Protein AF-X1RW89-F1 (afdb_monomer_lite)

Foldseek 3Di:
DQWDWDFDWDDPPPDTDTDIAIAGDWDWAFEAEPNRTQAIEIKSLPLVQLLNQLLCCLLVVDQAPQQWDDWDDDSVVSYIYTYGPDDDPDPRRPVDHDLLPPPPPPPPDLDDDDDDAPADEDPVLLVVQQVVQVVPPPSCVRHVQWKKKFKAANVYTPDMDIINRQNSRLSSVSSVCRVVVPLCRRIDMRIPDDDDSSSSCSNVVNNVVRD

InterPro domains:
  IPR003786 Sulfur carrier protein FdhD [PF02634] (24-204)
  IPR003786 Sulfur carrier protein FdhD [PTHR30592] (3-203)
  IPR016193 Cytidine deaminase-like [SSF53927] (5-204)

Structure (mmCIF, N/CA/C/O backbone):
data_AF-X1RW89-F1
#
_entry.id   AF-X1RW89-F1
#
loop_
_atom_site.group_PDB
_atom_site.id
_atom_site.type_symbol
_atom_site.label_atom_id
_atom_site.label_alt_id
_atom_site.label_comp_id
_atom_site.label_asym_id
_atom_site.label_entity_id
_atom_site.label_seq_id
_atom_site.pdbx_PDB_ins_code
_atom_site.Cartn_x
_atom_site.Cartn_y
_atom_site.Cartn_z
_atom_site.occupancy
_atom_site.B_iso_or_equiv
_atom_site.auth_seq_id
_atom_site.auth_comp_id
_atom_site.auth_asym_id
_atom_site.auth_atom_id
_atom_site.pdbx_PDB_model_num
ATOM 1 N N . MET A 1 1 ? 5.880 13.686 -9.616 1.00 61.38 1 MET A N 1
ATOM 2 C CA . MET A 1 1 ? 5.836 12.786 -10.788 1.00 61.38 1 MET A CA 1
ATOM 3 C C . MET A 1 1 ? 6.523 11.487 -10.387 1.00 61.38 1 MET A C 1
ATOM 5 O O . MET A 1 1 ? 7.630 11.563 -9.869 1.00 61.38 1 MET A O 1
ATOM 9 N N . THR A 1 2 ? 5.834 10.349 -10.509 1.00 84.94 2 THR A N 1
ATOM 10 C CA . THR A 1 2 ? 6.258 9.038 -9.961 1.00 84.94 2 THR A CA 1
ATOM 11 C C . THR A 1 2 ? 7.162 8.246 -10.914 1.00 84.94 2 THR A C 1
ATOM 13 O O . THR A 1 2 ? 7.833 7.315 -10.489 1.00 84.94 2 THR A O 1
ATOM 16 N N . ILE A 1 3 ? 7.205 8.626 -12.192 1.00 93.56 3 ILE A N 1
ATOM 17 C CA . ILE A 1 3 ? 8.054 8.022 -13.225 1.00 93.56 3 ILE A CA 1
ATOM 18 C C . ILE A 1 3 ? 9.027 9.086 -13.729 1.00 93.56 3 ILE A C 1
ATOM 20 O O . ILE A 1 3 ? 8.626 10.222 -13.990 1.00 93.56 3 ILE A O 1
ATOM 24 N N . GLU A 1 4 ? 10.289 8.707 -13.877 1.00 93.12 4 GLU A N 1
ATOM 25 C CA . GLU A 1 4 ? 11.353 9.521 -14.452 1.00 93.12 4 GLU A CA 1
ATOM 26 C C . GLU A 1 4 ? 11.949 8.814 -15.670 1.00 93.12 4 GLU A C 1
ATOM 28 O O . GLU A 1 4 ? 12.012 7.587 -15.725 1.00 93.12 4 GLU A O 1
ATOM 33 N N . ARG A 1 5 ? 12.381 9.589 -16.666 1.00 93.75 5 ARG A N 1
ATOM 34 C CA . ARG A 1 5 ? 12.884 9.047 -17.928 1.00 93.75 5 ARG A CA 1
ATOM 35 C C . ARG A 1 5 ? 14.397 9.174 -17.995 1.00 93.75 5 ARG A C 1
ATOM 37 O O . ARG A 1 5 ? 14.926 10.277 -17.886 1.00 93.75 5 ARG A O 1
ATOM 44 N N . PHE A 1 6 ? 15.078 8.054 -18.213 1.00 93.50 6 PHE A N 1
ATOM 45 C CA . PHE A 1 6 ? 16.537 7.990 -18.248 1.00 93.50 6 PHE A CA 1
ATOM 46 C C . PHE A 1 6 ? 17.048 7.403 -19.559 1.00 93.50 6 PHE A C 1
ATOM 48 O O . PHE A 1 6 ? 16.468 6.463 -20.104 1.00 93.50 6 PHE A O 1
ATOM 55 N N . ASP A 1 7 ? 18.185 7.915 -20.028 1.00 95.62 7 ASP A N 1
ATOM 56 C CA . ASP A 1 7 ? 18.956 7.277 -21.092 1.00 95.62 7 ASP A CA 1
ATOM 57 C C . ASP A 1 7 ? 19.726 6.083 -20.523 1.00 95.62 7 ASP A C 1
ATOM 59 O O . ASP A 1 7 ? 20.744 6.232 -19.839 1.00 95.62 7 ASP A O 1
ATOM 63 N N . VAL A 1 8 ? 19.249 4.879 -20.827 1.00 94.12 8 VAL A N 1
ATOM 64 C CA . VAL A 1 8 ? 19.852 3.621 -20.382 1.00 94.12 8 VAL A CA 1
ATOM 65 C C . VAL A 1 8 ? 20.578 2.926 -21.525 1.00 94.12 8 VAL A C 1
ATOM 67 O O . VAL A 1 8 ? 20.356 3.203 -22.706 1.00 94.12 8 VAL A O 1
ATOM 70 N N . ARG A 1 9 ? 21.470 1.995 -21.177 1.00 95.31 9 ARG A N 1
ATOM 71 C CA . ARG A 1 9 ? 22.128 1.118 -22.149 1.00 95.31 9 ARG A CA 1
ATOM 72 C C . ARG A 1 9 ? 21.563 -0.292 -22.031 1.00 95.31 9 ARG A C 1
ATOM 74 O O . ARG A 1 9 ? 21.628 -0.873 -20.954 1.00 95.31 9 ARG A O 1
ATOM 81 N N . ILE A 1 10 ? 21.064 -0.842 -23.135 1.00 93.44 10 ILE A N 1
ATOM 82 C CA . ILE A 1 10 ? 20.549 -2.214 -23.210 1.00 93.44 10 ILE A CA 1
ATOM 83 C C . ILE A 1 10 ? 21.477 -3.051 -24.086 1.00 93.44 10 ILE A C 1
ATOM 85 O O . ILE A 1 10 ? 21.854 -2.625 -25.183 1.00 93.44 10 ILE A O 1
ATOM 89 N N . TYR A 1 11 ? 21.835 -4.237 -23.592 1.00 95.44 11 TYR A N 1
ATOM 90 C CA . TYR A 1 11 ? 22.553 -5.262 -24.341 1.00 95.44 11 TYR A CA 1
ATOM 91 C C . TYR A 1 11 ? 21.593 -6.399 -24.702 1.00 95.44 11 TYR A C 1
ATOM 93 O O . TYR A 1 11 ? 21.073 -7.070 -23.816 1.00 95.44 11 TYR A O 1
ATOM 101 N N . ASP A 1 12 ? 21.367 -6.620 -25.996 1.00 93.75 12 ASP A N 1
ATOM 102 C CA . ASP A 1 12 ? 20.438 -7.639 -26.522 1.00 93.75 12 ASP A CA 1
ATOM 103 C C . ASP A 1 12 ? 21.095 -9.016 -26.750 1.00 93.75 12 ASP A C 1
ATOM 105 O O . ASP A 1 12 ? 20.536 -9.885 -27.417 1.00 93.75 12 ASP A O 1
ATOM 109 N N . GLY A 1 13 ? 22.315 -9.209 -26.239 1.00 95.06 13 GLY A N 1
ATOM 110 C CA . GLY A 1 13 ? 23.137 -10.387 -26.519 1.00 95.06 13 GLY A CA 1
ATOM 111 C C . GLY A 1 13 ? 24.083 -10.227 -27.714 1.00 95.06 13 GLY A C 1
ATOM 112 O O . GLY A 1 13 ? 24.953 -11.078 -27.890 1.00 95.06 13 GLY A O 1
ATOM 113 N N . LYS A 1 14 ? 23.958 -9.154 -28.514 1.00 96.25 14 LYS A N 1
ATOM 114 C CA . LYS A 1 14 ? 24.827 -8.872 -29.674 1.00 96.25 14 LYS A CA 1
ATOM 115 C C . LYS A 1 14 ? 25.423 -7.468 -29.661 1.00 96.25 14 LYS A C 1
ATOM 117 O O . LYS A 1 14 ? 26.588 -7.301 -30.014 1.00 96.25 14 LYS A O 1
ATOM 122 N N . LYS A 1 15 ? 24.641 -6.450 -29.296 1.00 96.38 15 LYS A N 1
ATOM 123 C CA . LYS A 1 15 ? 25.069 -5.045 -29.335 1.00 96.38 15 LYS A CA 1
ATOM 124 C C . LYS A 1 15 ? 24.571 -4.264 -28.129 1.00 96.38 15 LYS A C 1
ATOM 126 O O . LYS A 1 15 ? 23.502 -4.529 -27.588 1.00 96.38 15 LYS A O 1
ATOM 131 N N . LEU A 1 16 ? 25.347 -3.254 -27.747 1.00 96.62 16 LEU A N 1
ATOM 132 C CA . LEU A 1 16 ? 24.927 -2.250 -26.777 1.00 96.62 16 LEU A CA 1
ATOM 133 C C . LEU A 1 16 ? 24.211 -1.114 -27.516 1.00 96.62 16 LEU A C 1
ATOM 135 O O . LEU A 1 16 ? 24.758 -0.551 -28.463 1.00 96.62 16 LEU A O 1
ATOM 139 N N . SER A 1 17 ? 23.007 -0.759 -27.080 1.00 95.94 17 SER A N 1
ATOM 140 C CA . SER A 1 17 ? 22.226 0.356 -27.630 1.00 95.94 17 SER A CA 1
ATOM 141 C C . SER A 1 17 ? 21.783 1.305 -26.521 1.00 95.94 17 SER A C 1
ATOM 143 O O . SER A 1 17 ? 21.654 0.888 -25.372 1.00 95.94 17 SER A O 1
ATOM 145 N N . ARG A 1 18 ? 21.599 2.590 -26.848 1.00 95.81 18 ARG A N 1
ATOM 146 C CA . ARG A 1 18 ? 21.011 3.573 -25.930 1.00 95.81 18 ARG A CA 1
ATOM 147 C C . ARG A 1 18 ? 19.527 3.707 -26.224 1.00 95.81 18 ARG A C 1
ATOM 149 O O . ARG A 1 18 ? 19.167 3.901 -27.383 1.00 95.81 18 ARG A O 1
ATOM 156 N N . VAL A 1 19 ? 18.703 3.622 -25.190 1.00 94.75 19 VAL A N 1
ATOM 157 C CA . VAL A 1 19 ? 17.259 3.843 -25.283 1.00 94.75 19 VAL A CA 1
ATOM 158 C C . VAL A 1 19 ? 16.798 4.678 -24.097 1.00 94.75 19 VAL A C 1
ATOM 160 O O . VAL A 1 19 ? 17.386 4.600 -23.019 1.00 94.75 19 VAL A O 1
ATOM 163 N N . ALA A 1 20 ? 15.735 5.452 -24.289 1.00 94.25 20 ALA A N 1
ATOM 164 C CA . ALA A 1 20 ? 15.076 6.136 -23.189 1.00 94.25 20 ALA A CA 1
ATOM 165 C C . ALA A 1 20 ? 14.111 5.161 -22.503 1.00 94.25 20 ALA A C 1
ATOM 167 O O . ALA A 1 20 ? 13.216 4.634 -23.167 1.00 94.25 20 ALA A O 1
ATOM 168 N N . ALA A 1 21 ? 14.286 4.938 -21.203 1.00 93.38 21 ALA A N 1
ATOM 169 C CA . ALA A 1 21 ? 13.449 4.055 -20.398 1.00 93.38 21 ALA A CA 1
ATOM 170 C C . ALA A 1 21 ? 12.738 4.827 -19.284 1.00 93.38 21 ALA A C 1
ATOM 172 O O . ALA A 1 21 ? 13.307 5.756 -18.704 1.00 93.38 21 ALA A O 1
ATOM 173 N N . ASP A 1 22 ? 11.512 4.406 -18.993 1.00 95.19 22 ASP A N 1
ATOM 174 C CA . ASP A 1 22 ? 10.710 4.904 -17.883 1.00 95.19 22 ASP A CA 1
ATOM 175 C C . ASP A 1 22 ? 11.070 4.120 -16.617 1.00 95.19 22 ASP A C 1
ATOM 177 O O . ASP A 1 22 ? 10.954 2.895 -16.563 1.00 95.19 22 ASP A O 1
ATOM 181 N N . ILE A 1 23 ? 11.551 4.829 -15.600 1.00 94.12 23 ILE A N 1
ATOM 182 C CA . ILE A 1 23 ? 12.028 4.267 -14.337 1.00 94.12 23 ILE A CA 1
ATOM 183 C C . ILE A 1 23 ? 11.161 4.804 -13.205 1.00 94.12 23 ILE A C 1
ATOM 185 O O . ILE A 1 23 ? 10.855 5.997 -13.139 1.00 94.12 23 ILE A O 1
ATOM 189 N N . ILE A 1 24 ? 10.756 3.913 -12.303 1.00 95.19 24 ILE A N 1
ATOM 190 C CA . ILE A 1 24 ? 10.005 4.296 -11.112 1.00 95.19 24 ILE A CA 1
ATOM 191 C C . ILE A 1 24 ? 10.876 5.149 -10.184 1.00 95.19 24 ILE A C 1
ATOM 193 O O . ILE A 1 24 ? 12.038 4.830 -9.929 1.00 95.19 24 ILE A O 1
ATOM 197 N N . ARG A 1 25 ? 10.309 6.231 -9.656 1.00 92.38 25 ARG A N 1
ATOM 198 C CA . ARG A 1 25 ? 10.967 7.061 -8.653 1.00 92.38 25 ARG A CA 1
ATOM 199 C C . ARG A 1 25 ? 10.729 6.492 -7.257 1.00 92.38 25 ARG A C 1
ATOM 201 O O . ARG A 1 25 ? 9.588 6.319 -6.834 1.00 92.38 25 ARG A O 1
ATOM 208 N N . GLU A 1 26 ? 11.816 6.289 -6.525 1.00 92.44 26 GLU A N 1
ATOM 209 C CA . GLU A 1 26 ? 11.801 6.023 -5.089 1.00 92.44 26 GLU A CA 1
ATOM 210 C C . GLU A 1 26 ? 11.902 7.342 -4.310 1.00 92.44 26 GLU A C 1
ATOM 212 O O . GLU A 1 26 ? 12.756 8.188 -4.584 1.00 92.44 26 GLU A O 1
ATOM 217 N N . VAL A 1 27 ? 11.011 7.526 -3.336 1.00 93.19 27 VAL A N 1
ATOM 218 C CA . VAL A 1 27 ? 11.038 8.643 -2.387 1.00 93.19 27 VAL A CA 1
ATOM 219 C C . VAL A 1 27 ? 10.916 8.127 -0.961 1.00 93.19 27 VAL A C 1
ATOM 221 O O . VAL A 1 27 ? 10.363 7.057 -0.711 1.00 93.19 27 VAL A O 1
ATOM 224 N N . THR A 1 28 ? 11.400 8.907 -0.002 1.00 93.50 28 THR A N 1
ATOM 225 C CA . THR A 1 28 ? 11.259 8.598 1.422 1.00 93.50 28 THR A CA 1
ATOM 226 C C . THR A 1 28 ? 10.127 9.408 2.035 1.00 93.50 28 THR A C 1
ATOM 228 O O . THR A 1 28 ? 10.080 10.621 1.844 1.00 93.50 28 THR A O 1
ATOM 231 N N . VAL A 1 29 ? 9.264 8.756 2.814 1.00 94.69 29 VAL A N 1
ATOM 232 C CA . VAL A 1 29 ? 8.235 9.409 3.628 1.00 94.69 29 VAL A CA 1
ATOM 233 C C . VAL A 1 29 ? 8.502 9.195 5.117 1.00 94.69 29 VAL A C 1
ATOM 235 O O . VAL A 1 29 ? 8.736 8.071 5.562 1.00 94.69 29 VAL A O 1
ATOM 238 N N . GLU A 1 30 ? 8.477 10.263 5.907 1.00 94.94 30 GLU A N 1
ATOM 239 C CA . GLU A 1 30 ? 8.537 10.207 7.365 1.00 94.94 30 GLU A CA 1
ATOM 240 C C . GLU A 1 30 ? 7.133 10.076 7.958 1.00 94.94 30 GLU A C 1
ATOM 242 O O . GLU A 1 30 ? 6.251 10.885 7.669 1.00 94.94 30 GLU A O 1
ATOM 247 N N . ILE A 1 31 ? 6.927 9.087 8.830 1.00 93.75 31 ILE A N 1
ATOM 248 C CA . ILE A 1 31 ? 5.698 8.981 9.622 1.00 93.75 31 ILE A CA 1
ATOM 249 C C . ILE A 1 31 ? 5.972 9.548 11.011 1.00 93.75 31 ILE A C 1
ATOM 251 O O . ILE A 1 31 ? 6.849 9.073 11.747 1.00 93.75 31 ILE A O 1
ATOM 255 N N . ILE A 1 32 ? 5.198 10.566 11.370 1.00 93.50 32 ILE A N 1
ATOM 256 C CA . ILE A 1 32 ? 5.245 11.250 12.656 1.00 93.50 32 ILE A CA 1
ATOM 257 C C . ILE A 1 32 ? 3.975 10.894 13.422 1.00 93.50 32 ILE A C 1
ATOM 259 O O . ILE A 1 32 ? 2.872 11.187 12.976 1.00 93.50 32 ILE A O 1
ATOM 263 N N . LEU A 1 33 ? 4.114 10.269 14.586 1.00 92.44 33 LEU A N 1
ATOM 264 C CA . LEU A 1 33 ? 2.996 9.907 15.451 1.00 92.44 33 LEU A CA 1
ATOM 265 C C . LEU A 1 33 ? 3.016 10.791 16.695 1.00 92.44 33 LEU A C 1
ATOM 267 O O . LEU A 1 33 ? 4.000 10.775 17.433 1.00 92.44 33 LEU A O 1
ATOM 271 N N . ASN A 1 34 ? 1.946 11.557 16.921 1.00 92.44 34 ASN A N 1
ATOM 272 C CA . ASN A 1 34 ? 1.813 12.485 18.049 1.00 92.44 34 ASN A CA 1
ATOM 273 C C . ASN A 1 34 ? 3.080 13.352 18.245 1.00 92.44 34 ASN A C 1
ATOM 275 O O . ASN A 1 34 ? 3.637 13.447 19.336 1.00 92.44 34 ASN A O 1
ATOM 279 N N . ASN A 1 35 ? 3.559 13.980 17.165 1.00 91.25 35 ASN A N 1
ATOM 280 C CA . ASN A 1 35 ? 4.768 14.820 17.130 1.00 91.25 35 ASN A CA 1
ATOM 281 C C . ASN A 1 35 ? 6.111 14.086 17.324 1.00 91.25 35 ASN A C 1
ATOM 283 O O . ASN A 1 35 ? 7.139 14.734 17.526 1.00 91.25 35 ASN A O 1
ATOM 287 N N . ARG A 1 36 ? 6.149 12.751 17.248 1.00 88.88 36 ARG A N 1
ATOM 288 C CA . ARG A 1 36 ? 7.391 11.967 17.327 1.00 88.88 36 ARG A CA 1
ATOM 289 C C . ARG A 1 36 ? 7.597 11.172 16.045 1.00 88.88 36 ARG A C 1
ATOM 291 O O . ARG A 1 36 ? 6.729 10.399 15.651 1.00 88.88 36 ARG A O 1
ATOM 298 N N . LYS A 1 37 ? 8.760 11.323 15.401 1.00 90.50 37 LYS A N 1
ATOM 299 C CA . LYS A 1 37 ? 9.120 10.476 14.257 1.00 90.50 37 LYS A CA 1
ATOM 300 C C . LYS A 1 37 ? 9.252 9.024 14.705 1.00 90.50 37 LYS A C 1
ATOM 302 O O . LYS A 1 37 ? 10.031 8.735 15.614 1.00 90.50 37 LYS A O 1
ATOM 307 N N . ILE A 1 38 ? 8.526 8.130 14.039 1.00 86.25 38 ILE A N 1
ATOM 308 C CA . ILE A 1 38 ? 8.548 6.694 14.343 1.00 86.25 38 ILE A CA 1
ATOM 309 C C . ILE A 1 38 ? 9.291 5.871 13.290 1.00 86.25 38 ILE A C 1
ATOM 311 O O . ILE A 1 38 ? 9.962 4.907 13.660 1.00 86.25 38 ILE A O 1
ATOM 315 N N . ILE A 1 39 ? 9.201 6.249 12.009 1.00 88.81 39 ILE A N 1
ATOM 316 C CA . ILE A 1 39 ? 9.843 5.537 10.899 1.00 88.81 39 ILE A CA 1
ATOM 317 C C . ILE A 1 39 ? 9.995 6.438 9.667 1.00 88.81 39 ILE A C 1
ATOM 319 O O . ILE A 1 39 ? 9.251 7.406 9.494 1.00 88.81 39 ILE A O 1
ATOM 323 N N . THR A 1 40 ? 10.936 6.077 8.798 1.00 92.12 40 THR A N 1
ATOM 324 C CA . THR A 1 40 ? 11.036 6.571 7.422 1.00 92.12 40 THR A CA 1
ATOM 325 C C . THR A 1 40 ? 10.862 5.385 6.469 1.00 92.12 40 THR A C 1
ATOM 327 O O . THR A 1 40 ? 11.556 4.378 6.620 1.00 92.12 40 THR A O 1
ATOM 330 N N . ILE A 1 41 ? 9.940 5.490 5.511 1.00 92.19 41 ILE A N 1
ATOM 331 C CA . ILE A 1 41 ? 9.598 4.429 4.550 1.00 92.19 41 ILE A CA 1
ATOM 332 C C . ILE A 1 41 ? 10.010 4.866 3.145 1.00 92.19 41 ILE A C 1
ATOM 334 O O . ILE A 1 41 ? 9.648 5.956 2.709 1.00 92.19 41 ILE A O 1
ATOM 338 N N . ALA A 1 42 ? 10.732 4.009 2.426 1.00 93.88 42 ALA A N 1
ATOM 339 C CA . ALA A 1 42 ? 10.922 4.155 0.985 1.00 93.88 42 ALA A CA 1
ATOM 340 C C . ALA A 1 42 ? 9.662 3.679 0.241 1.00 93.88 42 ALA A C 1
ATOM 342 O O . ALA A 1 42 ? 9.173 2.577 0.505 1.00 93.88 42 ALA A O 1
ATOM 343 N N . CYS A 1 43 ? 9.115 4.507 -0.649 1.00 94.75 43 CYS A N 1
ATOM 344 C CA . CYS A 1 43 ? 7.872 4.247 -1.380 1.00 94.75 43 CYS A CA 1
ATOM 345 C C . CYS A 1 43 ? 7.823 5.010 -2.717 1.00 94.75 43 CYS A C 1
ATOM 347 O O . CYS A 1 43 ? 8.739 5.751 -3.069 1.00 94.75 43 CYS A O 1
ATOM 349 N N . THR A 1 44 ? 6.724 4.855 -3.452 1.00 94.94 44 THR A N 1
ATOM 350 C CA . THR A 1 44 ? 6.425 5.595 -4.694 1.00 94.94 44 THR A CA 1
ATOM 351 C C . THR A 1 44 ? 5.953 7.03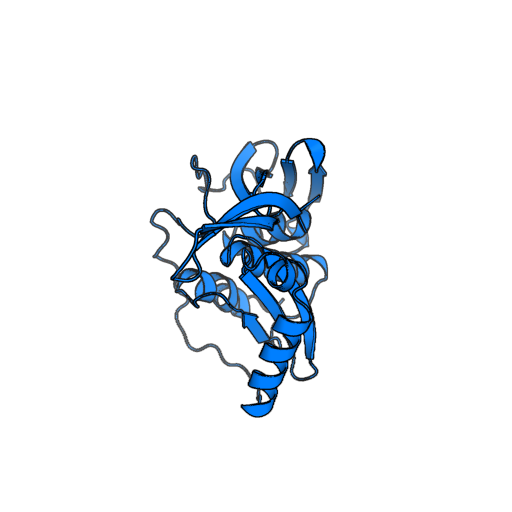4 -4.470 1.00 94.94 44 THR A C 1
ATOM 353 O O . THR A 1 44 ? 5.851 7.808 -5.422 1.00 94.94 44 THR A O 1
ATOM 356 N N . GLY A 1 45 ? 5.627 7.410 -3.229 1.00 94.31 45 GLY A N 1
ATOM 357 C CA . GLY A 1 45 ? 5.051 8.719 -2.906 1.00 94.31 45 GLY A CA 1
ATOM 358 C C . GLY A 1 45 ? 3.532 8.818 -3.100 1.00 94.31 45 GLY A C 1
ATOM 359 O O . GLY A 1 45 ? 2.960 9.887 -2.878 1.00 94.31 45 GLY A O 1
ATOM 360 N N . ASN A 1 46 ? 2.873 7.723 -3.489 1.00 94.12 46 ASN A N 1
ATOM 361 C CA . ASN A 1 46 ? 1.427 7.656 -3.694 1.00 94.12 46 ASN A CA 1
ATOM 362 C C . ASN A 1 46 ? 0.705 7.136 -2.444 1.00 94.12 46 ASN A C 1
ATOM 364 O O . ASN A 1 46 ? 1.298 6.450 -1.614 1.00 94.12 46 ASN A O 1
ATOM 368 N N . HIS A 1 47 ? -0.584 7.470 -2.311 1.00 96.38 47 HIS A N 1
ATOM 369 C CA . HIS A 1 47 ? -1.462 6.971 -1.239 1.00 96.38 47 HIS A CA 1
ATOM 370 C C . HIS A 1 47 ? -0.866 7.085 0.179 1.00 96.38 47 HIS A C 1
ATOM 372 O O . HIS A 1 47 ? -1.113 6.245 1.042 1.00 96.38 47 HIS A O 1
ATOM 378 N N . LEU A 1 48 ? -0.093 8.145 0.449 1.00 97.06 48 LEU A N 1
ATOM 379 C CA . LEU A 1 48 ? 0.687 8.286 1.687 1.00 97.06 48 LEU A CA 1
ATOM 380 C C . LEU A 1 48 ? -0.164 8.204 2.960 1.00 97.06 48 LEU A C 1
ATOM 382 O O . LEU A 1 48 ? 0.281 7.650 3.963 1.00 97.06 48 LEU A O 1
ATOM 386 N N . LYS A 1 49 ? -1.398 8.724 2.913 1.00 97.88 49 LYS A N 1
ATOM 387 C CA . LYS A 1 49 ? -2.359 8.619 4.018 1.00 97.88 49 LYS A CA 1
ATOM 388 C C . LYS A 1 49 ? -2.642 7.155 4.364 1.00 97.88 49 LYS A C 1
ATOM 390 O O . LYS A 1 49 ? -2.554 6.772 5.525 1.00 97.88 49 LYS A O 1
ATOM 395 N N . GLU A 1 50 ? -2.960 6.351 3.356 1.00 98.12 50 GLU A N 1
ATOM 396 C CA . GLU A 1 50 ? -3.291 4.935 3.510 1.00 98.12 50 GLU A CA 1
ATOM 397 C C . GLU A 1 50 ? -2.059 4.124 3.903 1.00 98.12 50 GLU A C 1
ATOM 399 O O . GLU A 1 50 ? -2.140 3.321 4.825 1.00 98.12 50 GLU A O 1
ATOM 404 N N . LEU A 1 51 ? -0.905 4.385 3.278 1.00 97.19 51 LEU A N 1
ATOM 405 C CA . LEU A 1 51 ? 0.365 3.757 3.642 1.00 97.19 51 LEU A CA 1
ATOM 406 C C . LEU A 1 51 ? 0.674 3.966 5.129 1.00 97.19 51 LEU A C 1
ATOM 408 O O . LEU A 1 51 ? 0.984 3.014 5.840 1.00 97.19 51 LEU A O 1
ATOM 412 N N . ALA A 1 52 ? 0.565 5.203 5.615 1.00 95.69 52 ALA A N 1
ATOM 413 C CA . ALA A 1 52 ? 0.906 5.524 6.993 1.00 95.69 52 ALA A CA 1
ATOM 414 C C . ALA A 1 52 ? -0.107 4.953 8.001 1.00 95.69 52 ALA A C 1
ATOM 416 O O . ALA A 1 52 ? 0.291 4.397 9.025 1.00 95.69 52 ALA A O 1
ATOM 417 N N . VAL A 1 53 ? -1.409 5.042 7.705 1.00 95.44 53 VAL A N 1
ATOM 418 C CA . VAL A 1 53 ? -2.470 4.453 8.541 1.00 95.44 53 VAL A CA 1
ATOM 419 C C . VAL A 1 53 ? -2.350 2.930 8.579 1.00 95.44 53 VAL A C 1
ATOM 421 O O . VAL A 1 53 ? -2.358 2.332 9.654 1.00 95.44 53 VAL A O 1
ATOM 424 N N . GLY A 1 54 ? -2.169 2.301 7.422 1.00 93.88 54 GLY A N 1
ATOM 425 C CA . GLY A 1 54 ? -1.990 0.863 7.302 1.00 93.88 54 GLY A CA 1
ATOM 426 C C . GLY A 1 54 ? -0.746 0.356 8.012 1.00 93.88 54 GLY A C 1
ATOM 427 O O . GLY A 1 54 ? -0.828 -0.621 8.751 1.00 93.88 54 GLY A O 1
ATOM 428 N N . PHE A 1 55 ? 0.376 1.071 7.890 1.00 91.81 55 PHE A N 1
ATOM 429 C CA . PHE A 1 55 ? 1.590 0.772 8.643 1.00 91.81 55 PHE A CA 1
ATOM 430 C C . PHE A 1 55 ? 1.314 0.761 10.154 1.00 91.81 55 PHE A C 1
ATOM 432 O O . PHE A 1 55 ? 1.597 -0.238 10.818 1.00 91.81 55 PHE A O 1
ATOM 439 N N . LEU A 1 56 ? 0.690 1.815 10.699 1.00 89.31 56 LEU A N 1
ATOM 440 C CA . LEU A 1 56 ? 0.341 1.881 12.124 1.00 89.31 56 LEU A CA 1
ATOM 441 C C . LEU A 1 56 ? -0.604 0.750 12.557 1.00 89.31 56 LEU A C 1
ATOM 443 O O . LEU A 1 56 ? -0.421 0.192 13.643 1.00 89.31 56 LEU A O 1
ATOM 447 N N . ARG A 1 57 ? -1.587 0.395 11.719 1.00 87.62 57 ARG A N 1
ATOM 448 C CA . ARG A 1 57 ? -2.509 -0.727 11.966 1.00 87.62 57 ARG A CA 1
ATOM 449 C C . ARG A 1 57 ? -1.756 -2.057 11.997 1.00 87.62 57 ARG A C 1
ATOM 451 O O . ARG A 1 57 ? -1.903 -2.847 12.930 1.00 87.62 57 ARG A O 1
ATOM 458 N N . SER A 1 58 ? -0.878 -2.277 11.019 1.00 84.31 58 SER A N 1
ATOM 459 C CA . SER A 1 58 ? -0.062 -3.488 10.883 1.00 84.31 58 SER A CA 1
ATOM 460 C C . SER A 1 58 ? 0.901 -3.691 12.060 1.00 84.31 58 SER A C 1
ATOM 462 O O . SER A 1 58 ? 1.176 -4.821 12.473 1.00 84.31 58 SER A O 1
ATOM 464 N N . GLU A 1 59 ? 1.368 -2.586 12.640 1.00 81.81 59 GLU A N 1
ATOM 465 C CA . GLU A 1 59 ? 2.236 -2.546 13.813 1.00 81.81 59 GLU A CA 1
ATOM 466 C C . GLU A 1 59 ? 1.461 -2.592 15.145 1.00 81.81 59 GLU A C 1
ATOM 468 O O . GLU A 1 59 ? 2.063 -2.692 16.218 1.00 81.81 59 GLU A O 1
ATOM 473 N N . GLY A 1 60 ? 0.124 -2.574 15.090 1.00 81.38 60 GLY A N 1
ATOM 474 C CA . GLY A 1 60 ? -0.760 -2.639 16.255 1.00 81.38 60 GLY A CA 1
ATOM 475 C C . GLY A 1 60 ? -0.776 -1.372 17.103 1.00 81.38 60 GLY A C 1
ATOM 476 O O . GLY A 1 60 ? -1.065 -1.439 18.294 1.00 81.38 60 GLY A O 1
ATOM 477 N N . VAL A 1 61 ? -0.431 -0.230 16.509 1.00 84.94 61 VAL A N 1
ATOM 478 C CA . VAL A 1 61 ? -0.515 1.082 17.164 1.00 84.94 61 VAL A CA 1
ATOM 479 C C . VAL A 1 61 ? -1.961 1.577 17.198 1.00 84.94 61 VAL A C 1
ATOM 481 O O . VAL A 1 61 ? -2.389 2.164 18.191 1.00 84.94 61 VAL A O 1
ATOM 484 N N . ILE A 1 62 ? -2.702 1.315 16.122 1.00 87.50 62 ILE A N 1
ATOM 485 C CA . ILE A 1 62 ? -4.131 1.603 15.980 1.00 87.50 62 ILE A CA 1
ATOM 486 C C . ILE A 1 62 ? -4.860 0.326 15.569 1.00 87.50 62 ILE A C 1
ATOM 488 O O . ILE A 1 62 ? -4.277 -0.541 14.916 1.00 87.50 62 ILE A O 1
ATOM 492 N N . GLU A 1 63 ? -6.124 0.212 15.947 1.00 85.31 63 GLU A N 1
ATOM 493 C CA . GLU A 1 63 ? -6.975 -0.928 15.599 1.00 85.31 63 GLU A CA 1
ATOM 494 C C . GLU A 1 63 ? -8.230 -0.470 14.866 1.00 85.31 63 GLU A C 1
ATOM 496 O O . GLU A 1 63 ? -8.604 -1.083 13.869 1.00 85.31 63 GLU A O 1
ATOM 501 N N . THR A 1 64 ? -8.818 0.641 15.310 1.00 90.25 64 THR A N 1
ATOM 502 C CA . THR A 1 64 ? -10.077 1.177 14.778 1.00 90.25 64 THR A CA 1
ATOM 503 C C . THR A 1 64 ? -9.903 2.600 14.258 1.00 90.25 64 THR A C 1
ATOM 505 O O . THR A 1 64 ? -8.956 3.302 14.628 1.00 90.25 64 THR A O 1
ATOM 508 N N . LEU A 1 65 ? -10.842 3.058 13.425 1.00 91.94 65 LEU A N 1
ATOM 509 C CA . LEU A 1 65 ? -10.866 4.442 12.947 1.00 91.94 65 LEU A CA 1
ATOM 510 C C . LEU A 1 65 ? -10.961 5.434 14.117 1.00 91.94 65 LEU A C 1
ATOM 512 O O . LEU A 1 65 ? -10.360 6.505 14.083 1.00 91.94 65 LEU A O 1
ATOM 516 N N . GLU A 1 66 ? -11.626 5.039 15.204 1.00 92.50 66 GLU A N 1
ATOM 517 C CA . GLU A 1 66 ? -11.732 5.832 16.423 1.00 92.50 66 GLU A CA 1
ATOM 518 C C . GLU A 1 66 ? -10.392 6.105 17.112 1.00 92.50 66 GLU A C 1
ATOM 520 O O . GLU A 1 66 ? -10.291 7.086 17.851 1.00 92.50 66 GLU A O 1
ATOM 525 N N . ASP A 1 67 ? -9.364 5.276 16.912 1.00 91.75 67 ASP A N 1
ATOM 526 C CA . ASP A 1 67 ? -8.036 5.544 17.465 1.00 91.75 67 ASP A CA 1
ATOM 527 C C . ASP A 1 67 ? -7.396 6.789 16.823 1.00 91.75 67 ASP A C 1
ATOM 529 O O . ASP A 1 67 ? -6.532 7.420 17.443 1.00 91.75 67 ASP A O 1
ATOM 533 N N . LEU A 1 68 ? -7.825 7.170 15.611 1.00 94.00 68 LEU A N 1
ATOM 534 C CA . LEU A 1 68 ? -7.318 8.310 14.852 1.00 94.00 68 LEU A CA 1
ATOM 535 C C . LEU A 1 68 ? -8.062 9.603 15.218 1.00 94.00 68 LEU A C 1
ATOM 537 O O . LEU A 1 68 ? -9.284 9.685 15.206 1.00 94.00 68 LEU A O 1
ATOM 541 N N . LYS A 1 69 ? -7.302 10.662 15.505 1.00 95.56 69 LYS A N 1
ATOM 542 C CA . LYS A 1 69 ? -7.821 12.032 15.663 1.00 95.56 69 LYS A CA 1
ATOM 543 C C . LYS A 1 69 ? -7.648 12.852 14.394 1.00 95.56 69 LYS A C 1
ATOM 545 O O . LYS A 1 69 ? -8.515 13.644 14.043 1.00 95.56 69 LYS A O 1
ATOM 550 N N . LYS A 1 70 ? -6.481 12.736 13.756 1.00 96.12 70 LYS A N 1
ATOM 551 C CA . LYS A 1 70 ? -6.115 13.544 12.590 1.00 96.12 70 LYS A CA 1
ATOM 552 C C . LYS A 1 70 ? -4.986 12.876 11.816 1.00 96.12 70 LYS A C 1
ATOM 554 O O . LYS A 1 70 ? -4.065 12.341 12.427 1.00 96.12 70 LYS A O 1
ATOM 559 N N . VAL A 1 71 ? -5.039 12.973 10.490 1.00 97.38 71 VAL A N 1
ATOM 560 C CA . VAL A 1 71 ? -3.938 12.611 9.591 1.00 97.38 71 VAL A CA 1
ATOM 561 C C . VAL A 1 71 ? -3.680 13.787 8.654 1.00 97.38 71 VAL A C 1
ATOM 563 O O . VAL A 1 71 ? -4.614 14.271 8.017 1.00 97.38 71 VAL A O 1
ATOM 566 N N . VAL A 1 72 ? -2.439 14.262 8.590 1.00 98.06 72 VAL A N 1
ATOM 567 C CA . VAL A 1 72 ? -2.003 15.353 7.709 1.00 98.06 72 VAL A CA 1
ATOM 568 C C . VAL A 1 72 ? -0.899 14.828 6.809 1.00 98.06 72 VAL A C 1
ATOM 570 O O . VAL A 1 72 ? 0.071 14.260 7.300 1.00 98.06 72 VAL A O 1
ATOM 573 N N . VAL A 1 73 ? -1.057 15.004 5.500 1.00 97.75 73 VAL A N 1
ATOM 574 C CA . VAL A 1 73 ? -0.076 14.575 4.500 1.00 97.75 73 VAL A CA 1
ATOM 575 C C . VAL A 1 73 ? 0.581 15.807 3.895 1.00 97.75 73 VAL A C 1
ATOM 577 O O . VAL A 1 73 ? -0.103 16.652 3.320 1.00 97.75 73 VAL A O 1
ATOM 580 N N . SER A 1 74 ? 1.904 15.864 3.983 1.00 96.25 74 SER A N 1
ATOM 581 C CA . SER A 1 74 ? 2.743 16.886 3.366 1.00 96.25 74 SER A CA 1
ATOM 582 C C . SER A 1 74 ? 3.567 16.234 2.257 1.00 96.25 74 SER A C 1
ATOM 584 O O . SER A 1 74 ? 4.633 15.673 2.507 1.00 96.25 74 SER A O 1
ATOM 586 N N . HIS A 1 75 ? 3.063 16.280 1.019 1.00 90.44 75 HIS A N 1
ATOM 587 C CA . HIS A 1 75 ? 3.735 15.656 -0.129 1.00 90.44 75 HIS A CA 1
ATOM 588 C C . HIS A 1 75 ? 5.096 16.292 -0.441 1.00 90.44 75 HIS A C 1
ATOM 590 O O . HIS A 1 75 ? 6.031 15.572 -0.776 1.00 90.44 75 HIS A O 1
ATOM 596 N N . GLU A 1 76 ? 5.221 17.615 -0.309 1.00 88.25 76 GLU A N 1
ATOM 597 C CA . GLU A 1 76 ? 6.477 18.333 -0.575 1.00 88.25 76 GLU A CA 1
ATOM 598 C C . GLU A 1 76 ? 7.569 17.991 0.443 1.00 88.25 76 GLU A C 1
ATOM 600 O O . GLU A 1 76 ? 8.733 17.844 0.084 1.00 88.25 76 GLU A O 1
ATOM 605 N N . GLU A 1 77 ? 7.180 17.809 1.706 1.00 87.75 77 GLU A N 1
ATOM 606 C CA . GLU A 1 77 ? 8.092 17.463 2.798 1.00 87.75 77 GLU A CA 1
ATOM 607 C C . GLU A 1 77 ? 8.366 15.956 2.891 1.00 87.75 77 GLU A C 1
ATOM 609 O O . GLU A 1 77 ? 9.219 15.539 3.671 1.00 87.75 77 GLU A O 1
ATOM 614 N N . GLY A 1 78 ? 7.630 15.126 2.140 1.00 92.88 78 GLY A N 1
ATOM 615 C CA . GLY A 1 78 ? 7.676 13.674 2.296 1.00 92.88 78 GLY A CA 1
ATOM 616 C C . GLY A 1 78 ? 7.325 13.266 3.725 1.00 92.88 78 GLY A C 1
ATOM 617 O O . GLY A 1 78 ? 8.076 12.536 4.364 1.00 92.88 78 GLY A O 1
ATOM 618 N N . ARG A 1 79 ? 6.204 13.759 4.260 1.00 96.25 79 ARG A N 1
ATOM 619 C CA . ARG A 1 79 ? 5.851 13.590 5.676 1.00 96.25 79 ARG A CA 1
ATOM 620 C C . ARG A 1 79 ? 4.366 13.300 5.870 1.00 96.25 79 ARG A C 1
ATOM 622 O O . ARG A 1 79 ? 3.518 13.865 5.182 1.00 96.25 79 ARG A O 1
ATOM 629 N N . VAL A 1 80 ? 4.051 12.436 6.834 1.00 97.75 80 VAL A N 1
ATOM 630 C CA . VAL A 1 80 ? 2.683 12.180 7.300 1.00 97.75 80 VAL A CA 1
ATOM 631 C C . VAL A 1 80 ? 2.618 12.306 8.819 1.00 97.75 80 VAL A C 1
ATOM 633 O O . VAL A 1 80 ? 3.217 11.509 9.541 1.00 97.75 80 VAL A O 1
ATOM 636 N N . ASP A 1 81 ? 1.858 13.285 9.306 1.00 97.12 81 ASP A N 1
ATOM 637 C CA . ASP A 1 81 ? 1.577 13.477 10.728 1.00 97.12 81 ASP A CA 1
ATOM 638 C C . ASP A 1 81 ? 0.265 12.798 11.114 1.00 97.12 81 ASP A C 1
ATOM 640 O O . ASP A 1 81 ? -0.805 13.132 10.601 1.00 97.12 81 ASP A O 1
ATOM 644 N N . ILE A 1 82 ? 0.340 11.867 12.059 1.00 95.69 82 ILE A N 1
ATOM 645 C CA . ILE A 1 82 ? -0.795 11.124 12.595 1.00 95.69 82 ILE A CA 1
ATOM 646 C C . ILE A 1 82 ? -0.946 11.447 14.077 1.00 95.69 82 ILE A C 1
ATOM 648 O O . ILE A 1 82 ? -0.016 11.304 14.869 1.00 95.69 82 ILE A O 1
ATOM 652 N N . PHE A 1 83 ? -2.152 11.846 14.464 1.00 94.75 83 PHE A N 1
ATOM 653 C CA . PHE A 1 83 ? -2.531 12.094 15.848 1.00 94.75 83 PHE A CA 1
ATOM 654 C C . PHE A 1 83 ? -3.526 11.029 16.293 1.00 94.75 83 PHE A C 1
ATOM 656 O O . PHE A 1 83 ? -4.527 10.805 15.612 1.00 94.75 83 PHE A O 1
ATOM 663 N N . THR A 1 84 ? -3.280 10.398 17.440 1.00 92.31 84 THR A N 1
ATOM 664 C CA . THR A 1 84 ? -4.102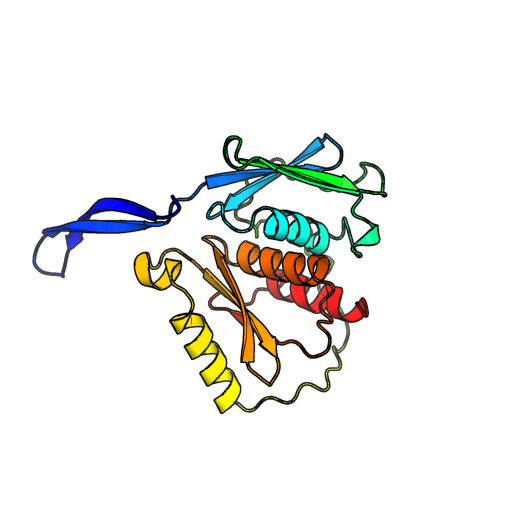 9.300 17.972 1.00 92.31 84 THR A CA 1
ATOM 665 C C . THR A 1 84 ? -4.656 9.598 19.369 1.00 92.31 84 THR A C 1
ATOM 667 O O . THR A 1 84 ? -4.255 10.551 20.051 1.00 92.31 84 THR A O 1
ATOM 670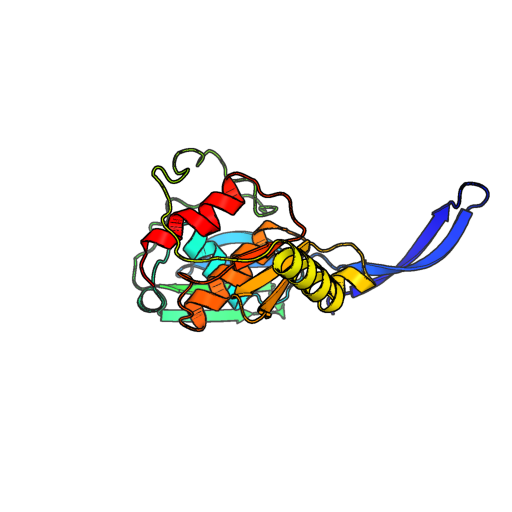 N N . LYS A 1 85 ? -5.654 8.817 19.801 1.00 87.44 85 LYS A N 1
ATOM 671 C CA . LYS A 1 85 ? -6.196 8.865 21.171 1.00 87.44 85 LYS A CA 1
ATOM 672 C C . LYS A 1 85 ? -5.227 8.274 22.198 1.00 87.44 85 LYS A C 1
ATOM 674 O O . LYS A 1 85 ? -5.079 8.854 23.272 1.00 87.44 85 LYS A O 1
ATOM 679 N N . LYS A 1 86 ? -4.567 7.158 21.866 1.00 73.88 86 LYS A N 1
ATOM 680 C CA . LYS A 1 86 ? -3.581 6.485 22.727 1.00 73.88 86 LYS A CA 1
ATOM 681 C C . LYS A 1 86 ? -2.287 7.317 22.801 1.00 73.88 86 LYS A C 1
ATOM 683 O O . LYS A 1 86 ? -1.832 7.867 21.803 1.00 73.88 86 LYS A O 1
ATOM 688 N N . GLY A 1 87 ? -1.722 7.458 24.003 1.00 63.56 87 GLY A N 1
ATOM 689 C CA . GLY A 1 87 ? -0.493 8.232 24.232 1.00 63.56 87 GLY A CA 1
ATOM 690 C C . GLY A 1 87 ? 0.762 7.586 23.626 1.00 63.56 87 GLY A C 1
ATOM 691 O O . GLY A 1 87 ? 0.756 6.404 23.293 1.00 63.56 87 GLY A O 1
ATOM 692 N N . ASP A 1 88 ? 1.845 8.368 23.536 1.00 56.66 88 ASP A N 1
ATOM 693 C CA . ASP A 1 88 ? 3.098 8.158 22.772 1.00 56.66 88 ASP A CA 1
ATOM 694 C C . ASP A 1 88 ? 3.992 6.978 23.192 1.00 56.66 88 ASP A C 1
ATOM 696 O O . ASP A 1 88 ? 5.224 7.057 23.114 1.00 56.66 88 ASP A O 1
ATOM 700 N N . LYS A 1 89 ? 3.414 5.861 23.628 1.00 54.41 89 LYS A N 1
ATOM 701 C CA . LYS A 1 89 ? 4.161 4.642 23.935 1.00 54.41 89 LYS A CA 1
ATOM 702 C C . LYS A 1 89 ? 4.047 3.560 22.851 1.00 54.41 89 LYS A C 1
ATOM 704 O O . LYS A 1 89 ? 3.811 2.406 23.207 1.00 54.41 89 LYS A O 1
ATOM 709 N N . PRO A 1 90 ? 4.284 3.825 21.550 1.00 54.84 90 PRO A N 1
ATOM 710 C CA . PRO A 1 90 ? 4.781 2.749 20.713 1.00 54.84 90 PRO A CA 1
ATOM 711 C C . PRO A 1 90 ? 6.156 2.363 21.259 1.00 54.84 90 PRO A C 1
ATOM 713 O O . PRO A 1 90 ? 7.073 3.181 21.301 1.00 54.84 90 PRO A O 1
ATOM 716 N N . SER A 1 91 ? 6.356 1.093 21.595 1.00 54.16 91 SER A N 1
ATOM 717 C CA . SER A 1 91 ? 7.700 0.511 21.734 1.00 54.16 91 SER A CA 1
ATOM 718 C C . SER A 1 91 ? 8.423 0.406 20.374 1.00 54.16 91 SER A C 1
ATOM 720 O O . SER A 1 91 ? 9.303 -0.430 20.198 1.00 54.16 91 SER A O 1
ATOM 722 N N . ILE A 1 92 ? 7.985 1.182 19.380 1.00 56.75 92 ILE A N 1
ATOM 723 C CA . ILE A 1 92 ? 8.322 1.085 17.965 1.00 56.75 92 ILE A CA 1
ATOM 724 C C . ILE A 1 92 ? 9.098 2.350 17.631 1.00 56.75 92 ILE A C 1
ATOM 726 O O . ILE A 1 92 ? 8.559 3.343 17.156 1.00 56.75 92 ILE A O 1
ATOM 730 N N . SER A 1 93 ? 10.381 2.330 17.969 1.00 51.16 93 SER A N 1
ATOM 731 C CA . SER A 1 93 ? 11.351 3.259 17.405 1.00 51.16 93 SER A CA 1
ATOM 732 C C . SER A 1 93 ? 12.223 2.444 16.463 1.00 51.16 93 SER A C 1
ATOM 734 O O . SER A 1 93 ? 13.203 1.834 16.887 1.00 51.16 93 SER A O 1
ATOM 736 N N . MET A 1 94 ? 11.837 2.383 15.187 1.00 58.16 94 MET A N 1
ATOM 737 C CA . MET A 1 94 ? 12.719 1.859 14.147 1.00 58.16 94 MET A CA 1
ATOM 738 C C . MET A 1 94 ? 13.537 3.036 13.624 1.00 58.16 94 MET A C 1
ATOM 740 O O . MET A 1 94 ? 13.053 3.865 12.863 1.00 58.16 94 MET A O 1
ATOM 744 N N . LYS A 1 95 ? 14.789 3.144 14.078 1.00 48.00 95 LYS A N 1
ATOM 745 C CA . LYS A 1 95 ? 15.708 4.227 13.682 1.00 48.00 95 LYS A CA 1
ATOM 746 C C . LYS A 1 95 ? 16.264 4.078 12.256 1.00 48.00 95 LYS A C 1
ATOM 748 O O . LYS A 1 95 ? 17.074 4.901 11.841 1.00 48.00 95 LYS A O 1
ATOM 753 N N . THR A 1 96 ? 15.849 3.053 11.517 1.00 55.94 96 THR A N 1
ATOM 754 C CA . THR A 1 96 ? 16.365 2.722 10.183 1.00 55.94 96 THR A CA 1
ATOM 755 C C . THR A 1 96 ? 15.318 3.046 9.122 1.00 55.94 96 THR A C 1
ATOM 757 O O . THR A 1 96 ? 14.126 2.855 9.361 1.00 55.94 96 THR A O 1
ATOM 760 N N . ILE A 1 97 ? 15.762 3.504 7.946 1.00 57.44 97 ILE A N 1
ATOM 761 C CA . ILE A 1 97 ? 14.919 3.544 6.744 1.00 57.44 97 ILE A CA 1
ATOM 762 C C . ILE A 1 97 ? 14.506 2.103 6.460 1.00 57.44 97 ILE A C 1
ATOM 764 O O . ILE A 1 97 ? 15.334 1.277 6.074 1.00 57.44 97 ILE A O 1
ATOM 768 N N . ALA A 1 98 ? 13.248 1.774 6.721 1.00 60.94 98 ALA A N 1
ATOM 769 C CA . ALA A 1 98 ? 12.771 0.432 6.474 1.00 60.94 98 ALA A CA 1
ATOM 770 C C . ALA A 1 98 ? 12.429 0.313 4.991 1.00 60.94 98 ALA A C 1
ATOM 772 O O . ALA A 1 98 ? 11.531 0.993 4.492 1.00 60.94 98 ALA A O 1
ATOM 773 N N . SER A 1 99 ? 13.074 -0.631 4.306 1.00 54.12 99 SER A N 1
ATOM 774 C CA . SER A 1 99 ? 12.483 -1.266 3.125 1.00 54.12 99 SER A CA 1
ATOM 775 C C . SER A 1 99 ? 11.360 -2.188 3.619 1.00 54.12 99 SER A C 1
ATOM 777 O O . SER A 1 99 ? 11.541 -3.396 3.666 1.00 54.12 99 SER A O 1
ATOM 779 N N . SER A 1 100 ? 10.305 -1.581 4.181 1.00 51.34 100 SER A N 1
ATOM 780 C CA . SER A 1 100 ? 9.028 -2.079 4.742 1.00 51.34 100 SER A CA 1
ATOM 781 C C . SER A 1 100 ? 8.838 -3.557 5.147 1.00 51.34 100 SER A C 1
ATOM 783 O O . SER A 1 100 ? 7.714 -4.032 5.250 1.00 51.34 100 SER A O 1
ATOM 785 N N . GLY A 1 101 ? 9.902 -4.288 5.461 1.00 48.53 101 GLY A N 1
ATOM 786 C CA . GLY A 1 101 ? 9.905 -5.716 5.779 1.00 48.53 101 GLY A CA 1
ATOM 787 C C . GLY A 1 101 ? 11.046 -6.136 6.701 1.00 48.53 101 GLY A C 1
ATOM 788 O O . GLY A 1 101 ? 11.052 -7.262 7.184 1.00 48.53 101 GLY A O 1
ATOM 789 N N . SER A 1 102 ? 11.990 -5.243 7.012 1.00 48.84 102 SER A N 1
ATOM 790 C CA . SER A 1 102 ? 12.974 -5.463 8.073 1.00 48.84 102 SER A CA 1
ATOM 791 C C . SER A 1 102 ? 12.324 -5.200 9.434 1.00 48.84 102 SER A C 1
ATOM 793 O O . SER A 1 102 ? 12.638 -4.219 10.111 1.00 48.84 102 SER A O 1
ATOM 795 N N . ARG A 1 103 ? 11.371 -6.051 9.828 1.00 54.22 103 ARG A N 1
ATOM 796 C CA . ARG A 1 103 ? 10.963 -6.131 11.230 1.00 54.22 103 ARG A CA 1
ATOM 797 C C . ARG A 1 103 ? 12.174 -6.640 12.005 1.00 54.22 103 ARG A C 1
ATOM 799 O O . ARG A 1 103 ? 12.528 -7.808 11.909 1.00 54.22 103 ARG A O 1
ATOM 806 N N . GLY A 1 104 ? 12.837 -5.752 12.742 1.00 44.91 104 GLY A N 1
ATOM 807 C CA . GLY A 1 104 ? 13.748 -6.177 13.796 1.00 44.91 104 GLY A CA 1
ATOM 808 C C . GLY A 1 104 ? 12.958 -7.010 14.807 1.00 44.91 104 GLY A C 1
ATOM 809 O O . GLY A 1 104 ? 11.993 -6.512 15.381 1.00 44.91 104 GLY A O 1
ATOM 810 N N . ASP A 1 105 ? 13.332 -8.278 14.945 1.00 45.03 105 ASP A N 1
ATOM 811 C CA . ASP A 1 105 ? 13.049 -9.202 16.057 1.00 45.03 105 ASP A CA 1
ATOM 812 C C . ASP A 1 105 ? 11.587 -9.465 16.484 1.00 45.03 105 ASP A C 1
ATOM 814 O O . ASP A 1 105 ? 11.340 -10.244 17.395 1.00 45.03 105 ASP A O 1
ATOM 818 N N . ARG A 1 106 ? 10.568 -8.890 15.834 1.00 52.22 106 ARG A N 1
ATOM 819 C CA . ARG A 1 106 ? 9.147 -9.129 16.177 1.00 52.22 106 ARG A CA 1
ATOM 820 C C . ARG A 1 106 ? 8.543 -10.348 15.470 1.00 52.22 106 ARG A C 1
ATOM 822 O O . ARG A 1 106 ? 7.422 -10.287 14.966 1.00 52.22 106 ARG A O 1
ATOM 829 N N . MET A 1 107 ? 9.286 -11.453 15.451 1.00 47.84 107 MET A N 1
ATOM 830 C CA . MET A 1 107 ? 8.840 -12.758 14.940 1.00 47.84 107 MET A CA 1
ATOM 831 C C . MET A 1 107 ? 7.772 -13.418 15.840 1.00 47.84 107 MET A C 1
ATOM 833 O O . MET A 1 107 ? 7.090 -14.346 15.415 1.00 47.84 107 MET A O 1
ATOM 837 N N . ASP A 1 108 ? 7.553 -12.883 17.044 1.00 49.03 108 ASP A N 1
ATOM 838 C CA . ASP A 1 108 ? 6.734 -13.488 18.107 1.00 49.03 108 ASP A CA 1
ATOM 839 C C . ASP A 1 108 ? 5.206 -13.355 17.944 1.00 49.03 108 ASP A C 1
ATOM 841 O O . ASP A 1 108 ? 4.456 -13.638 18.877 1.00 49.03 108 ASP A O 1
ATOM 845 N N . LYS A 1 109 ? 4.703 -12.895 16.792 1.00 60.28 109 LYS A N 1
ATOM 846 C CA . LYS A 1 109 ? 3.253 -12.720 16.562 1.00 60.28 109 LYS A CA 1
ATOM 847 C C . LYS A 1 109 ? 2.776 -13.287 15.230 1.00 60.28 109 LYS A C 1
ATOM 849 O O . LYS A 1 109 ? 1.960 -12.661 14.557 1.00 60.28 109 LYS A O 1
ATOM 854 N N . ILE A 1 110 ? 3.265 -14.463 14.841 1.00 64.69 110 ILE A N 1
ATOM 855 C CA . ILE A 1 110 ? 2.549 -15.244 13.826 1.00 64.69 110 ILE A CA 1
ATOM 856 C C . ILE A 1 110 ? 1.196 -15.621 14.448 1.00 64.69 110 ILE A C 1
ATOM 858 O O . ILE A 1 110 ? 1.193 -16.205 15.536 1.00 64.69 110 ILE A O 1
ATOM 862 N N . PRO A 1 111 ? 0.060 -15.260 13.828 1.00 65.50 111 PRO A N 1
ATOM 863 C CA . PRO A 1 111 ? -1.244 -15.646 14.344 1.00 65.50 111 PRO A CA 1
ATOM 864 C C . PRO A 1 111 ? -1.312 -17.167 14.509 1.00 65.50 111 PRO A C 1
ATOM 866 O O . PRO A 1 111 ? -0.851 -17.915 13.646 1.00 65.50 111 PRO A O 1
ATOM 869 N N . SER A 1 112 ? -1.852 -17.622 15.635 1.00 68.44 112 SER A N 1
ATOM 870 C CA . SER A 1 112 ? -2.099 -19.036 15.901 1.00 68.44 112 SER A CA 1
ATOM 871 C C . SER A 1 112 ? -3.602 -19.312 15.859 1.00 68.44 112 SER A C 1
ATOM 873 O O . SER A 1 112 ? -4.409 -18.470 16.251 1.00 68.44 112 SER A O 1
ATOM 875 N N . GLY A 1 113 ? -3.978 -20.491 15.364 1.00 74.19 113 GLY A N 1
ATOM 876 C CA . GLY A 1 113 ? -5.374 -20.909 15.209 1.00 74.19 113 GLY A CA 1
ATOM 877 C C . GLY A 1 113 ? -5.729 -21.256 13.767 1.00 74.19 113 GLY A C 1
ATOM 878 O O . GLY A 1 113 ? -4.874 -21.241 12.884 1.00 74.19 113 GLY A O 1
ATOM 879 N N . VAL A 1 114 ? -6.995 -21.592 13.538 1.00 75.06 114 VAL A N 1
ATOM 880 C CA . VAL A 1 114 ? -7.565 -21.753 12.197 1.00 75.06 114 VAL A CA 1
ATOM 881 C C . VAL A 1 114 ? -8.352 -20.486 11.896 1.00 75.06 114 VAL A C 1
ATOM 883 O O . VAL A 1 114 ? -9.160 -20.062 12.719 1.00 75.06 114 VAL A O 1
ATOM 886 N N . LEU A 1 115 ? -8.087 -19.865 10.748 1.00 75.25 115 LEU A N 1
ATOM 887 C CA . LEU A 1 115 ? -8.964 -18.822 10.232 1.00 75.25 115 LEU A CA 1
ATOM 888 C C . LEU A 1 115 ? -10.139 -19.505 9.540 1.00 75.25 115 LEU A C 1
ATOM 890 O O . LEU A 1 115 ? -9.958 -20.129 8.495 1.00 75.25 115 LEU A O 1
ATOM 894 N N . GLU A 1 116 ? -11.320 -19.412 10.136 1.00 77.50 116 GLU A N 1
ATOM 895 C CA . GLU A 1 116 ? -12.550 -19.831 9.474 1.00 77.50 116 GLU A CA 1
ATOM 896 C C . GLU A 1 116 ? -12.980 -18.731 8.502 1.00 77.50 116 GLU A C 1
ATOM 898 O O . GLU A 1 116 ? -12.992 -17.549 8.841 1.00 77.50 116 GLU A O 1
ATOM 903 N N . SER A 1 117 ? -13.276 -19.118 7.266 1.00 80.44 117 SER A N 1
ATOM 904 C CA . SER A 1 117 ? -13.769 -18.220 6.230 1.00 80.44 117 SER A CA 1
ATOM 905 C C . SER A 1 117 ? -14.787 -18.973 5.390 1.00 80.44 117 SER A C 1
ATOM 907 O O . SER A 1 117 ? -14.554 -20.118 5.001 1.00 80.44 117 SER A O 1
ATOM 909 N N . GLU A 1 118 ? -15.910 -18.321 5.107 1.00 85.38 118 GLU A N 1
ATOM 910 C CA . GLU A 1 118 ? -16.946 -18.849 4.217 1.00 85.38 118 GLU A CA 1
ATOM 911 C C . GLU A 1 118 ? -16.668 -18.517 2.741 1.00 85.38 118 GLU A C 1
ATOM 913 O O . GLU A 1 118 ? -17.435 -18.906 1.859 1.00 85.38 118 GLU A O 1
ATOM 918 N N . ILE A 1 119 ? -15.565 -17.812 2.447 1.00 89.00 119 ILE A N 1
ATOM 919 C CA . ILE A 1 119 ? -15.208 -17.419 1.084 1.00 89.00 119 ILE A CA 1
ATOM 920 C C . ILE A 1 119 ? -14.931 -18.673 0.252 1.00 89.00 119 ILE A C 1
ATOM 922 O O . ILE A 1 119 ? -13.943 -19.383 0.447 1.00 89.00 119 ILE A O 1
ATOM 926 N N . ALA A 1 120 ? -15.779 -18.896 -0.747 1.00 91.06 120 ALA A N 1
ATOM 927 C CA . ALA A 1 120 ? -15.581 -19.899 -1.777 1.00 91.06 120 ALA A CA 1
ATOM 928 C C . ALA A 1 120 ? -15.302 -19.207 -3.114 1.00 91.06 120 ALA A C 1
ATOM 930 O O . ALA A 1 120 ? -16.135 -18.466 -3.635 1.00 91.06 120 ALA A O 1
ATOM 931 N N . ILE A 1 121 ? -14.132 -19.473 -3.694 1.00 94.12 121 ILE A N 1
ATOM 932 C CA . ILE A 1 121 ? -13.716 -18.913 -4.981 1.00 94.12 121 ILE A CA 1
ATOM 933 C C . ILE A 1 121 ? -13.193 -20.023 -5.895 1.00 94.12 121 ILE A C 1
ATOM 935 O O . ILE A 1 121 ? -12.465 -20.918 -5.464 1.00 94.12 121 ILE A O 1
ATOM 939 N N . SER A 1 122 ? -13.576 -19.988 -7.173 1.00 96.19 122 SER A N 1
ATOM 940 C CA . SER A 1 122 ? -13.087 -20.955 -8.158 1.00 96.19 122 SER A CA 1
ATOM 941 C C . SER A 1 122 ? -11.670 -20.606 -8.614 1.00 96.19 122 SER A C 1
ATOM 943 O O . SER A 1 122 ? -11.287 -19.437 -8.669 1.00 96.19 122 SER A O 1
ATOM 945 N N . SER A 1 123 ? -10.895 -21.611 -9.025 1.00 96.62 123 SER A N 1
ATOM 946 C CA . SER A 1 123 ? -9.556 -21.397 -9.590 1.00 96.62 123 SER A CA 1
ATOM 947 C C . SER A 1 123 ? -9.573 -20.456 -10.801 1.00 96.62 123 SER A C 1
ATOM 949 O O . SER A 1 123 ? -8.692 -19.612 -10.929 1.00 96.62 123 SER A O 1
ATOM 951 N N . HIS A 1 124 ? -10.600 -20.543 -11.651 1.00 97.31 124 HIS A N 1
ATOM 952 C CA . HIS A 1 124 ? -10.787 -19.627 -12.779 1.00 97.31 124 HIS A CA 1
ATOM 953 C C . HIS A 1 124 ? -10.966 -18.177 -12.315 1.00 97.31 124 HIS A C 1
ATOM 955 O O . HIS A 1 124 ? -10.394 -17.263 -12.900 1.00 97.31 124 HIS A O 1
ATOM 961 N N . HIS A 1 125 ? -11.745 -17.951 -11.256 1.00 96.62 125 HIS A N 1
ATOM 962 C CA . HIS A 1 125 ? -11.954 -16.608 -10.729 1.00 96.62 125 HIS A CA 1
ATOM 963 C C . HIS A 1 125 ? -10.657 -16.042 -10.127 1.00 96.62 125 HIS A C 1
ATOM 965 O O . HIS A 1 125 ? -10.318 -14.892 -10.385 1.00 96.62 125 HIS A O 1
ATOM 971 N N . VAL A 1 126 ? -9.874 -16.859 -9.411 1.00 96.75 126 VAL A N 1
ATOM 972 C CA . VAL A 1 126 ? -8.550 -16.448 -8.904 1.00 96.75 126 VAL A CA 1
ATOM 973 C C . VAL A 1 126 ? -7.632 -15.991 -10.043 1.00 96.75 126 VAL A C 1
ATOM 975 O O . VAL A 1 126 ? -6.979 -14.954 -9.928 1.00 96.75 126 VAL A O 1
ATOM 978 N N . LEU A 1 127 ? -7.592 -16.735 -11.153 1.00 97.62 127 LEU A N 1
ATOM 979 C CA . LEU A 1 127 ? -6.785 -16.366 -12.319 1.00 97.62 127 LEU A CA 1
ATOM 980 C C . LEU A 1 127 ? -7.270 -15.059 -12.961 1.00 97.62 127 LEU A C 1
ATOM 982 O O . LEU A 1 127 ? -6.444 -14.200 -13.261 1.00 97.62 127 LEU A O 1
ATOM 986 N N . ASN A 1 128 ? -8.586 -14.869 -13.090 1.00 98.12 128 ASN A N 1
ATOM 987 C CA . ASN A 1 128 ? -9.156 -13.619 -13.598 1.00 98.12 128 ASN A CA 1
ATOM 988 C C . ASN A 1 128 ? -8.759 -12.415 -12.734 1.00 98.12 128 ASN A C 1
ATOM 990 O O . ASN A 1 128 ? -8.307 -11.409 -13.269 1.00 98.12 128 ASN A O 1
ATOM 994 N N . LEU A 1 129 ? -8.846 -12.528 -11.405 1.00 98.25 129 LEU A N 1
ATOM 995 C CA . LEU A 1 129 ? -8.436 -11.449 -10.502 1.00 98.25 129 LEU A CA 1
ATOM 996 C C . LEU A 1 129 ? -6.952 -11.093 -10.660 1.00 98.25 129 LEU A C 1
ATOM 998 O O . LEU A 1 129 ? -6.589 -9.918 -10.605 1.00 98.25 129 LEU A O 1
ATOM 1002 N N . MET A 1 130 ? -6.085 -12.088 -10.871 1.00 97.94 130 MET A N 1
ATOM 1003 C CA . MET A 1 130 ? -4.667 -11.840 -11.148 1.00 97.94 130 MET A CA 1
ATOM 1004 C C . MET A 1 130 ? -4.468 -11.103 -12.476 1.00 97.94 130 MET A C 1
ATOM 1006 O O . MET A 1 130 ? -3.664 -10.173 -12.541 1.00 97.94 130 MET A O 1
ATOM 1010 N N . GLU A 1 131 ? -5.197 -11.481 -13.529 1.00 97.69 131 GLU A N 1
ATOM 1011 C CA . GLU A 1 131 ? -5.157 -10.757 -14.802 1.00 97.69 131 GLU A CA 1
ATOM 1012 C C . GLU A 1 131 ? -5.656 -9.318 -14.661 1.00 97.69 131 GLU A C 1
ATOM 1014 O O . GLU A 1 131 ? -5.029 -8.400 -15.187 1.00 97.69 131 GLU A O 1
ATOM 1019 N N . ASP A 1 132 ? -6.757 -9.110 -13.946 1.00 98.12 132 ASP A N 1
ATOM 1020 C CA . ASP A 1 132 ? -7.360 -7.793 -13.745 1.00 98.12 132 ASP A CA 1
ATOM 1021 C C . ASP A 1 132 ? -6.465 -6.885 -12.889 1.00 98.12 132 ASP A C 1
ATOM 1023 O O . ASP A 1 132 ? -6.346 -5.683 -13.152 1.00 98.12 132 ASP A O 1
ATOM 1027 N N . LEU A 1 133 ? -5.740 -7.456 -11.921 1.00 98.19 133 LEU A N 1
ATOM 1028 C CA . LEU A 1 133 ? -4.709 -6.738 -11.175 1.00 98.19 133 LEU A CA 1
ATOM 1029 C C . LEU A 1 133 ? -3.585 -6.275 -12.107 1.00 98.19 133 LEU A C 1
ATOM 1031 O O . LEU A 1 133 ? -3.204 -5.106 -12.074 1.00 98.19 133 LEU A O 1
ATOM 1035 N N . LEU A 1 134 ? -3.065 -7.160 -12.960 1.00 96.25 134 LEU A N 1
ATOM 1036 C CA . LEU A 1 134 ? -1.985 -6.808 -13.886 1.00 96.25 134 LEU A CA 1
ATOM 1037 C C . LEU A 1 134 ? -2.441 -5.775 -14.926 1.00 96.25 134 LEU A C 1
ATOM 1039 O O . LEU A 1 134 ? -1.714 -4.819 -15.184 1.00 96.25 134 LEU A O 1
ATOM 1043 N N . LYS A 1 135 ? -3.660 -5.914 -15.467 1.00 95.69 135 LYS A N 1
ATOM 1044 C CA . LYS A 1 135 ? -4.254 -4.958 -16.419 1.00 95.69 135 LYS A CA 1
ATOM 1045 C C . LYS A 1 135 ? -4.466 -3.574 -15.802 1.00 95.69 135 LYS A C 1
ATOM 1047 O O . LYS A 1 135 ? -4.347 -2.581 -16.511 1.00 95.69 135 LYS A O 1
ATOM 1052 N N . SER A 1 136 ? -4.772 -3.497 -14.507 1.00 94.38 136 SER A N 1
ATOM 1053 C CA . SER A 1 136 ? -5.006 -2.222 -13.813 1.00 94.38 136 SER A CA 1
ATOM 1054 C C . SER A 1 136 ? -3.737 -1.578 -13.224 1.00 94.38 136 SER A C 1
ATOM 1056 O O . SER A 1 136 ? -3.801 -0.452 -12.730 1.00 94.38 136 SER A O 1
ATOM 1058 N N . SER A 1 137 ? -2.576 -2.243 -13.309 1.00 95.56 137 SER A N 1
ATOM 1059 C CA . SER A 1 137 ? -1.300 -1.793 -12.727 1.00 95.56 137 SER A CA 1
ATOM 1060 C C . SER A 1 137 ? -0.468 -0.945 -13.697 1.00 95.56 137 SER A C 1
ATOM 1062 O O . SER A 1 137 ? 0.459 -1.423 -14.357 1.00 95.56 137 SER A O 1
ATOM 1064 N N . ASN A 1 138 ? -0.811 0.339 -13.797 1.00 94.50 138 ASN A N 1
ATOM 1065 C CA . ASN A 1 138 ? -0.207 1.266 -14.755 1.00 94.50 138 ASN A CA 1
ATOM 1066 C C . ASN A 1 138 ? 1.274 1.549 -14.468 1.00 94.50 138 ASN A C 1
ATOM 1068 O O . ASN A 1 138 ? 2.075 1.612 -15.404 1.00 94.50 138 ASN A O 1
ATOM 1072 N N . LEU A 1 139 ? 1.661 1.723 -13.197 1.00 94.62 139 LEU A N 1
ATOM 1073 C CA . LEU A 1 139 ? 3.062 1.999 -12.853 1.00 94.62 139 LEU A CA 1
ATOM 1074 C C . LEU A 1 139 ? 3.941 0.786 -13.157 1.00 94.62 139 LEU A C 1
ATOM 1076 O O . LEU A 1 139 ? 5.041 0.939 -13.694 1.00 94.62 139 LEU A O 1
ATOM 1080 N N . HIS A 1 140 ? 3.443 -0.412 -12.865 1.00 95.00 140 HIS A N 1
ATOM 1081 C CA . HIS A 1 140 ? 4.116 -1.662 -13.166 1.00 95.00 140 HIS A CA 1
ATOM 1082 C C . HIS A 1 140 ? 4.253 -1.860 -14.669 1.00 95.00 140 HIS A C 1
ATOM 1084 O O . HIS A 1 140 ? 5.353 -2.124 -15.141 1.00 95.00 140 HIS A O 1
ATOM 1090 N N . SER A 1 141 ? 3.179 -1.665 -15.438 1.00 94.69 141 SER A N 1
ATOM 1091 C CA . SER A 1 141 ? 3.237 -1.804 -16.896 1.00 94.69 141 SER A CA 1
ATOM 1092 C C . SER A 1 141 ? 4.227 -0.827 -17.536 1.00 94.69 141 SER A C 1
ATOM 1094 O O . SER A 1 141 ? 4.849 -1.167 -18.541 1.00 94.69 141 SER A O 1
ATOM 1096 N N . ALA A 1 142 ? 4.367 0.380 -16.984 1.00 93.81 142 ALA A N 1
ATOM 1097 C CA . ALA A 1 142 ? 5.282 1.384 -17.515 1.00 93.81 142 ALA A CA 1
ATOM 1098 C C . ALA A 1 142 ? 6.744 1.127 -17.113 1.00 93.81 142 ALA A C 1
ATOM 1100 O O . ALA A 1 142 ? 7.646 1.301 -17.927 1.00 93.81 142 ALA A O 1
ATOM 1101 N N . THR A 1 143 ? 6.991 0.712 -15.867 1.00 94.38 143 THR A N 1
ATOM 1102 C CA . THR A 1 143 ? 8.345 0.728 -15.278 1.00 94.38 143 THR A CA 1
ATOM 1103 C C . THR A 1 143 ? 8.897 -0.645 -14.918 1.00 94.38 143 THR A C 1
ATOM 1105 O O . THR A 1 143 ? 10.104 -0.794 -14.750 1.00 94.38 143 THR A O 1
ATOM 1108 N N . HIS A 1 144 ? 8.029 -1.644 -14.751 1.00 92.56 144 HIS A N 1
ATOM 1109 C CA . HIS A 1 144 ? 8.328 -2.973 -14.206 1.00 92.56 144 HIS A CA 1
ATOM 1110 C C . HIS A 1 144 ? 9.003 -2.946 -12.818 1.00 92.56 144 HIS A C 1
ATOM 1112 O O . HIS A 1 144 ? 9.532 -3.957 -12.358 1.00 92.56 144 HIS A O 1
ATOM 1118 N N . GLY A 1 145 ? 8.988 -1.788 -12.144 1.00 92.94 145 GLY A N 1
ATOM 1119 C CA . GLY A 1 145 ? 9.714 -1.521 -10.901 1.00 92.94 145 GLY A CA 1
ATOM 1120 C C . GLY A 1 145 ? 8.843 -1.519 -9.645 1.00 92.94 145 GLY A C 1
ATOM 1121 O O . GLY A 1 145 ? 9.310 -1.115 -8.584 1.00 92.94 145 GLY A O 1
ATOM 1122 N N . THR A 1 146 ? 7.579 -1.930 -9.750 1.00 95.94 146 THR A N 1
ATOM 1123 C CA . THR A 1 146 ? 6.620 -1.931 -8.638 1.00 95.94 146 THR A CA 1
ATOM 1124 C C . THR A 1 146 ? 6.056 -3.322 -8.370 1.00 95.94 146 THR A C 1
ATOM 1126 O O . THR A 1 146 ? 5.981 -4.182 -9.248 1.00 95.94 146 THR A O 1
ATOM 1129 N N . HIS A 1 147 ? 5.632 -3.533 -7.132 1.00 96.38 147 HIS A N 1
ATOM 1130 C CA . HIS A 1 147 ? 4.694 -4.566 -6.734 1.00 96.38 147 HIS A CA 1
ATOM 1131 C C . HIS A 1 147 ? 3.265 -4.043 -6.827 1.00 96.38 147 HIS A C 1
ATOM 1133 O O . HIS A 1 147 ? 3.025 -2.848 -6.662 1.00 96.38 147 HIS A O 1
ATOM 1139 N N . CYS A 1 148 ? 2.324 -4.964 -7.006 1.00 97.38 148 CYS A N 1
ATOM 1140 C CA . CYS A 1 148 ? 0.908 -4.668 -7.161 1.00 97.38 148 CYS A CA 1
ATOM 1141 C C . CYS A 1 148 ? 0.127 -5.558 -6.205 1.00 97.38 148 CYS A C 1
ATOM 1143 O O . CYS A 1 148 ? 0.381 -6.764 -6.137 1.00 97.38 148 CYS A O 1
ATOM 1145 N N . SER A 1 149 ? -0.818 -4.972 -5.481 1.00 98.19 149 SER A N 1
ATOM 1146 C CA . SER A 1 149 ? -1.776 -5.726 -4.677 1.00 98.19 149 SER A CA 1
ATOM 1147 C C . SER A 1 149 ? -3.172 -5.144 -4.836 1.00 98.19 149 SER A C 1
ATOM 1149 O O . SER A 1 149 ? -3.315 -3.943 -5.047 1.00 98.19 149 SER A O 1
ATOM 1151 N N . ALA A 1 150 ? -4.196 -5.972 -4.688 1.00 98.25 150 ALA A N 1
ATOM 1152 C CA . ALA A 1 150 ? -5.587 -5.558 -4.676 1.00 98.25 150 ALA A CA 1
ATOM 1153 C C . ALA A 1 150 ? -6.355 -6.167 -3.505 1.00 98.25 150 ALA A C 1
ATOM 1155 O O . ALA A 1 150 ? -6.071 -7.288 -3.079 1.00 98.25 150 ALA A O 1
ATOM 1156 N N . LEU A 1 151 ? -7.338 -5.404 -3.026 1.00 97.69 151 LEU A N 1
ATOM 1157 C CA . LEU A 1 151 ? -8.440 -5.899 -2.214 1.00 97.69 151 LEU A CA 1
ATOM 1158 C C . LEU A 1 151 ? -9.592 -6.220 -3.168 1.00 97.69 151 LEU A C 1
ATOM 1160 O O . LEU A 1 151 ? -10.016 -5.363 -3.947 1.00 97.69 151 LEU A O 1
ATOM 1164 N N . ALA A 1 152 ? -10.058 -7.456 -3.123 1.00 97.38 152 ALA A N 1
ATOM 1165 C CA . ALA A 1 152 ? -11.090 -8.000 -3.989 1.00 97.38 152 ALA A CA 1
ATOM 1166 C C . ALA A 1 152 ? -12.145 -8.739 -3.162 1.00 97.38 152 ALA A C 1
ATOM 1168 O O . ALA A 1 152 ? -11.938 -9.021 -1.985 1.00 97.38 152 ALA A O 1
ATOM 1169 N N . ASP A 1 153 ? -13.261 -9.068 -3.784 1.00 95.12 153 ASP A N 1
ATOM 1170 C CA . ASP A 1 153 ? -14.247 -10.024 -3.294 1.00 95.12 153 ASP A CA 1
ATOM 1171 C C . ASP A 1 153 ? -14.568 -11.030 -4.415 1.00 95.12 153 ASP A C 1
ATOM 1173 O O . ASP A 1 153 ? -13.869 -11.106 -5.429 1.00 95.12 153 ASP A O 1
ATOM 1177 N N . VAL A 1 154 ? -15.629 -11.819 -4.245 1.00 94.31 154 VAL A N 1
ATOM 1178 C CA . VAL A 1 154 ? -16.106 -12.761 -5.273 1.00 94.31 154 VAL A CA 1
ATOM 1179 C C . VAL A 1 154 ? -16.739 -12.084 -6.498 1.00 94.31 154 VAL A C 1
ATOM 1181 O O . VAL A 1 154 ? -17.093 -12.776 -7.451 1.00 94.31 154 VAL A O 1
ATOM 1184 N N . ASN A 1 155 ? -16.911 -10.760 -6.485 1.00 94.75 155 ASN A N 1
ATOM 1185 C CA . ASN A 1 155 ? -17.455 -9.966 -7.587 1.00 94.75 155 ASN A CA 1
ATOM 1186 C C . ASN A 1 155 ? -16.356 -9.254 -8.389 1.00 94.75 155 ASN A C 1
ATOM 1188 O O . ASN A 1 155 ? -16.585 -8.914 -9.551 1.00 94.75 155 ASN A O 1
ATOM 1192 N N . GLY A 1 156 ? -15.175 -9.033 -7.807 1.00 96.50 156 GLY A N 1
ATOM 1193 C CA . GLY A 1 156 ? -14.030 -8.456 -8.505 1.00 96.50 156 GLY A CA 1
ATOM 1194 C C . GLY A 1 156 ? -13.091 -7.660 -7.603 1.00 96.50 156 GLY A C 1
ATOM 1195 O O . GLY A 1 156 ? -13.137 -7.736 -6.378 1.00 96.50 156 GLY A O 1
ATOM 1196 N N . ILE A 1 157 ? -12.215 -6.869 -8.224 1.00 97.94 157 ILE A N 1
ATOM 1197 C CA . ILE A 1 157 ? -11.313 -5.952 -7.516 1.00 97.94 157 ILE A CA 1
ATOM 1198 C C . ILE A 1 157 ? -12.095 -4.721 -7.044 1.00 97.94 157 ILE A C 1
ATOM 1200 O O . ILE A 1 157 ? -12.670 -4.003 -7.859 1.00 97.94 157 ILE A O 1
ATOM 1204 N N . LEU A 1 158 ? -12.041 -4.432 -5.741 1.00 97.19 158 LEU A N 1
ATOM 1205 C CA . LEU A 1 158 ? -12.548 -3.184 -5.166 1.00 97.19 158 LEU A CA 1
ATOM 1206 C C . LEU A 1 158 ? -11.526 -2.062 -5.353 1.00 97.19 158 LEU A C 1
ATOM 1208 O O . LEU A 1 158 ? -11.868 -0.941 -5.722 1.00 97.19 158 LEU A O 1
ATOM 1212 N N . VAL A 1 159 ? -10.254 -2.361 -5.076 1.00 97.81 159 VAL A N 1
ATOM 1213 C CA . VAL A 1 159 ? -9.175 -1.376 -5.135 1.00 97.81 159 VAL A CA 1
ATOM 1214 C C . VAL A 1 159 ? -7.816 -2.043 -5.354 1.00 97.81 159 VAL A C 1
ATOM 1216 O O . VAL A 1 159 ? -7.554 -3.112 -4.803 1.00 97.81 159 VAL A O 1
ATOM 1219 N N . SER A 1 160 ? -6.927 -1.404 -6.120 1.00 97.94 160 SER A N 1
ATOM 1220 C CA . SER A 1 160 ? -5.537 -1.833 -6.314 1.0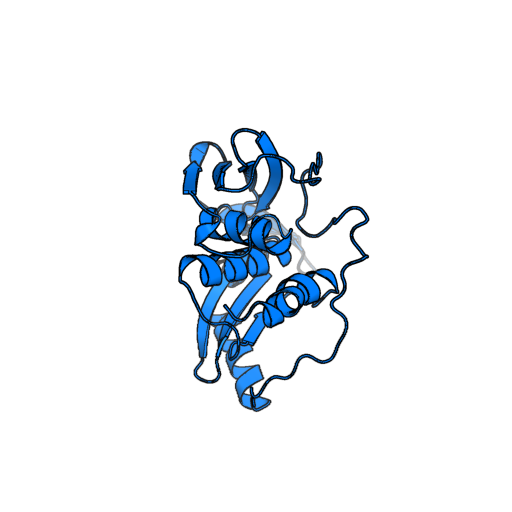0 97.94 160 SER A CA 1
ATOM 1221 C C . SER A 1 160 ? -4.536 -0.759 -5.875 1.00 97.94 160 SER A C 1
ATOM 1223 O O . SER A 1 160 ? -4.832 0.441 -5.857 1.00 97.94 160 SER A O 1
ATOM 1225 N N . ARG A 1 161 ? -3.347 -1.195 -5.453 1.00 97.56 161 ARG A N 1
ATOM 1226 C CA . ARG A 1 161 ? -2.238 -0.353 -4.993 1.00 97.56 161 ARG A CA 1
ATOM 1227 C C . ARG A 1 161 ? -0.923 -0.847 -5.563 1.00 97.56 161 ARG A C 1
ATOM 1229 O O . ARG A 1 161 ? -0.647 -2.047 -5.572 1.00 97.56 161 ARG A O 1
ATOM 1236 N N . GLU A 1 162 ? -0.108 0.108 -5.988 1.00 97.31 162 GLU A N 1
ATOM 1237 C CA . GLU A 1 162 ? 1.205 -0.124 -6.575 1.00 97.31 162 GLU A CA 1
ATOM 1238 C C . GLU A 1 162 ? 2.275 0.587 -5.754 1.00 97.31 162 GLU A C 1
ATOM 1240 O O . GLU A 1 162 ? 2.118 1.757 -5.404 1.00 97.31 162 GLU A O 1
ATOM 1245 N N . ASP A 1 163 ? 3.367 -0.110 -5.451 1.00 96.75 163 ASP A N 1
ATOM 1246 C CA . ASP A 1 163 ? 4.502 0.490 -4.758 1.00 96.75 163 ASP A CA 1
ATOM 1247 C C . ASP A 1 163 ? 5.811 -0.257 -5.043 1.00 96.75 163 ASP A C 1
ATOM 1249 O O . ASP A 1 163 ? 5.790 -1.437 -5.377 1.00 96.75 163 ASP A O 1
ATOM 1253 N N . ILE A 1 164 ? 6.965 0.391 -4.869 1.00 94.50 164 ILE A N 1
ATOM 1254 C CA . ILE A 1 164 ? 8.277 -0.272 -4.947 1.00 94.50 164 ILE A CA 1
ATOM 1255 C C . ILE A 1 164 ? 8.443 -1.351 -3.861 1.00 94.50 164 ILE A C 1
ATOM 1257 O O . ILE A 1 164 ? 9.189 -2.311 -4.039 1.00 94.50 164 ILE A O 1
ATOM 1261 N N . GLY A 1 165 ? 7.733 -1.224 -2.734 1.00 92.44 165 GLY A N 1
ATOM 1262 C CA . GLY A 1 165 ? 7.738 -2.184 -1.636 1.00 92.44 165 GLY A CA 1
ATOM 1263 C C . GLY A 1 165 ? 6.469 -3.035 -1.597 1.00 92.44 165 GLY A C 1
ATOM 1264 O O . GLY A 1 165 ? 5.376 -2.527 -1.366 1.00 92.44 165 GLY A O 1
ATOM 1265 N N . ARG A 1 166 ? 6.599 -4.366 -1.687 1.00 92.44 166 ARG A N 1
ATOM 1266 C CA . ARG A 1 166 ? 5.446 -5.290 -1.574 1.00 92.44 166 ARG A CA 1
ATOM 1267 C C . ARG A 1 166 ? 4.662 -5.161 -0.265 1.00 92.44 166 ARG A C 1
ATOM 1269 O O . ARG A 1 166 ? 3.476 -5.441 -0.223 1.00 92.44 166 ARG A O 1
ATOM 1276 N N . HIS A 1 167 ? 5.321 -4.771 0.823 1.00 92.50 167 HIS A N 1
ATOM 1277 C CA . HIS A 1 167 ? 4.638 -4.582 2.100 1.00 92.50 167 HIS A CA 1
ATOM 1278 C C . HIS A 1 167 ? 3.877 -3.259 2.137 1.00 92.50 167 HIS A C 1
ATOM 1280 O O . HIS A 1 167 ? 2.857 -3.191 2.814 1.00 92.50 167 HIS A O 1
ATOM 1286 N N . ASN A 1 168 ? 4.349 -2.249 1.397 1.00 95.19 168 ASN A N 1
ATOM 1287 C CA . ASN A 1 168 ? 3.687 -0.954 1.295 1.00 95.19 168 ASN A CA 1
ATOM 1288 C C . ASN A 1 168 ? 2.344 -1.105 0.585 1.00 95.19 168 ASN A C 1
ATOM 1290 O O . ASN A 1 168 ? 1.377 -0.494 1.014 1.00 95.19 168 ASN A O 1
ATOM 1294 N N . THR A 1 169 ? 2.249 -1.950 -0.449 1.00 96.50 169 THR A N 1
ATOM 1295 C CA . THR A 1 169 ? 0.962 -2.196 -1.118 1.00 96.50 169 THR A CA 1
ATOM 1296 C C . THR A 1 169 ? -0.054 -2.829 -0.167 1.00 96.50 169 THR A C 1
ATOM 1298 O O . THR A 1 169 ? -1.200 -2.398 -0.139 1.00 96.50 169 THR A O 1
ATOM 1301 N N . ILE A 1 170 ? 0.363 -3.783 0.674 1.00 95.94 170 ILE A N 1
ATOM 1302 C CA . ILE A 1 170 ? -0.505 -4.377 1.704 1.00 95.94 170 ILE A CA 1
ATOM 1303 C C . ILE A 1 170 ? -0.863 -3.370 2.799 1.00 95.94 170 ILE A C 1
ATOM 1305 O O . ILE A 1 170 ? -2.018 -3.323 3.214 1.00 95.94 170 ILE A O 1
ATOM 1309 N N . ASP A 1 171 ? 0.082 -2.534 3.236 1.00 95.12 171 ASP A N 1
ATOM 1310 C CA . ASP A 1 171 ? -0.212 -1.461 4.189 1.00 95.12 171 ASP A CA 1
ATOM 1311 C C . ASP A 1 171 ? -1.221 -0.474 3.596 1.00 95.12 171 ASP A C 1
ATOM 1313 O O . ASP A 1 171 ? -2.222 -0.187 4.237 1.00 95.12 171 ASP A O 1
ATOM 1317 N N . MET A 1 172 ? -1.048 -0.021 2.353 1.00 97.62 172 MET A N 1
ATOM 1318 C CA . MET A 1 172 ? -2.023 0.858 1.701 1.00 97.62 172 MET A CA 1
ATOM 1319 C C . MET A 1 172 ? -3.419 0.223 1.644 1.00 97.62 172 MET A C 1
ATOM 1321 O O . MET A 1 172 ? -4.392 0.897 1.961 1.00 97.62 172 MET A O 1
ATOM 1325 N N . LEU A 1 173 ? -3.545 -1.071 1.326 1.00 97.38 173 LEU A N 1
ATOM 1326 C CA . LEU A 1 173 ? -4.845 -1.762 1.355 1.00 97.38 173 LEU A CA 1
ATOM 1327 C C . LEU A 1 173 ? -5.425 -1.866 2.779 1.00 97.38 173 LEU A C 1
ATOM 1329 O O . LEU A 1 173 ? -6.621 -1.652 2.988 1.00 97.38 173 LEU A O 1
ATOM 1333 N N . GLY A 1 174 ? -4.587 -2.149 3.779 1.00 94.94 174 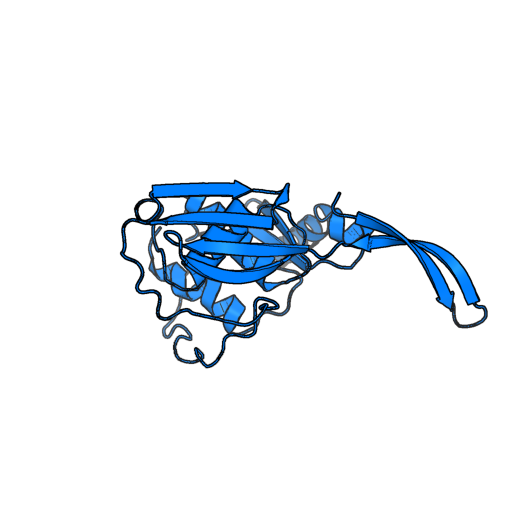GLY A N 1
ATOM 1334 C CA . GLY A 1 174 ? -4.987 -2.192 5.189 1.00 94.94 174 GLY A CA 1
ATOM 1335 C C . GLY A 1 174 ? -5.384 -0.821 5.753 1.00 94.94 174 GLY A C 1
ATOM 1336 O O . GLY A 1 174 ? -6.248 -0.731 6.626 1.00 94.94 174 GLY A O 1
ATOM 1337 N N . GLY A 1 175 ? -4.764 0.246 5.248 1.00 96.62 175 GLY A N 1
ATOM 1338 C CA . GLY A 1 175 ? -5.110 1.627 5.554 1.00 96.62 175 GLY A CA 1
ATOM 1339 C C . GLY A 1 175 ? -6.380 2.076 4.842 1.00 96.62 175 GLY A C 1
ATOM 1340 O O . GLY A 1 175 ? -7.229 2.686 5.479 1.00 96.62 175 GLY A O 1
ATOM 1341 N N . TYR A 1 176 ? -6.536 1.735 3.561 1.00 97.81 176 TYR A N 1
ATOM 1342 C CA . TYR A 1 176 ? -7.750 1.989 2.786 1.00 97.81 176 TYR A CA 1
ATOM 1343 C C . TYR A 1 176 ? -8.970 1.334 3.440 1.00 97.81 176 TYR A C 1
ATOM 1345 O O . TYR A 1 176 ? -9.932 2.026 3.743 1.00 97.81 176 TYR A O 1
ATOM 1353 N N . SER A 1 177 ? -8.898 0.035 3.752 1.00 96.38 177 SER A N 1
ATOM 1354 C CA . SER A 1 177 ? -10.004 -0.672 4.418 1.00 96.38 177 SER A CA 1
ATOM 1355 C C . SER A 1 177 ? -10.375 -0.062 5.769 1.00 96.38 177 SER A C 1
ATOM 1357 O O . SER A 1 177 ? -11.552 0.021 6.086 1.00 96.38 177 SER A O 1
ATOM 1359 N N . LEU A 1 178 ? -9.399 0.417 6.550 1.00 94.56 178 LEU A N 1
ATOM 1360 C CA . LEU A 1 178 ? -9.687 1.087 7.822 1.00 94.56 178 LEU A CA 1
ATOM 1361 C C . LEU A 1 178 ? -10.329 2.469 7.630 1.00 94.56 178 LEU A C 1
ATOM 1363 O O . LEU A 1 178 ? -11.202 2.850 8.400 1.00 94.56 178 LEU A O 1
ATOM 1367 N N . LEU A 1 179 ? -9.848 3.242 6.654 1.00 96.44 179 LEU A N 1
ATOM 1368 C CA . LEU A 1 179 ? -10.311 4.609 6.402 1.00 96.44 179 LEU A CA 1
ATOM 1369 C C . LEU A 1 179 ? -11.702 4.651 5.769 1.00 96.44 179 LEU A C 1
ATOM 1371 O O . LEU A 1 179 ? -12.452 5.576 6.059 1.00 96.44 179 LEU A O 1
ATOM 1375 N N . GLU A 1 180 ? -12.013 3.668 4.929 1.00 96.69 180 GLU A N 1
ATOM 1376 C CA . GLU A 1 180 ? -13.302 3.524 4.248 1.00 96.69 180 GLU A CA 1
ATOM 1377 C C . GLU A 1 180 ? -14.249 2.556 4.983 1.00 96.69 180 GLU A C 1
ATOM 1379 O O . GLU A 1 180 ? -15.309 2.230 4.459 1.00 96.69 180 GLU A O 1
ATOM 1384 N N . GLU A 1 181 ? -13.861 2.084 6.176 1.00 94.19 181 GLU A N 1
ATOM 1385 C CA . GLU A 1 181 ? -14.653 1.181 7.030 1.00 94.19 181 GLU A CA 1
ATOM 1386 C C . GLU A 1 181 ? -15.154 -0.071 6.278 1.00 94.19 181 GLU A C 1
ATOM 1388 O O . GLU A 1 181 ? -16.303 -0.493 6.400 1.00 94.19 181 GLU A O 1
ATOM 1393 N N . ILE A 1 182 ? -14.272 -0.660 5.461 1.00 94.12 182 ILE A N 1
ATOM 1394 C CA . ILE A 1 182 ? -14.567 -1.846 4.655 1.00 94.12 182 ILE A CA 1
ATOM 1395 C C . ILE A 1 182 ? -14.418 -3.101 5.507 1.00 94.12 182 ILE A C 1
ATOM 1397 O O . ILE A 1 182 ? -13.295 -3.467 5.870 1.00 94.12 182 ILE A O 1
ATOM 1401 N N . ASP A 1 183 ? -15.530 -3.811 5.695 1.00 89.94 183 ASP A N 1
ATOM 1402 C CA . ASP A 1 183 ? -15.518 -5.166 6.241 1.00 89.94 183 ASP A CA 1
ATOM 1403 C C . ASP A 1 183 ? -14.692 -6.087 5.331 1.00 89.94 183 ASP A C 1
ATOM 1405 O O . ASP A 1 183 ? -14.954 -6.236 4.127 1.00 89.94 183 ASP A O 1
ATOM 1409 N N . CYS A 1 184 ? -13.652 -6.666 5.927 1.00 90.62 184 CYS A N 1
ATOM 1410 C CA . CYS A 1 184 ? -12.688 -7.533 5.266 1.00 90.62 184 CYS A CA 1
ATOM 1411 C C . CYS A 1 184 ? -12.962 -9.034 5.468 1.00 90.62 184 CYS A C 1
ATOM 1413 O O . CYS A 1 184 ? -12.162 -9.847 5.005 1.00 90.62 184 CYS A O 1
ATOM 1415 N N . SER A 1 185 ? -14.047 -9.414 6.151 1.00 87.06 185 SER A N 1
ATOM 1416 C CA . SER A 1 185 ? -14.377 -10.811 6.480 1.00 87.06 185 SER A CA 1
ATOM 1417 C C . SER A 1 185 ? -14.626 -11.704 5.254 1.00 87.06 185 SER A C 1
ATOM 1419 O O . SER A 1 185 ? -14.321 -12.898 5.277 1.00 87.06 185 SER A O 1
ATOM 1421 N N . ASP A 1 186 ? -15.107 -11.114 4.162 1.00 90.25 186 ASP A N 1
ATOM 1422 C CA . ASP A 1 186 ? -15.417 -11.732 2.868 1.00 90.25 186 ASP A CA 1
ATOM 1423 C C . ASP A 1 186 ? -14.442 -11.301 1.749 1.00 90.25 186 ASP A C 1
ATOM 1425 O O . ASP A 1 186 ? -14.681 -11.558 0.565 1.00 90.25 186 ASP A O 1
ATOM 1429 N N . LYS A 1 187 ? -13.339 -10.627 2.104 1.00 93.44 187 LYS A N 1
ATOM 1430 C CA . LYS A 1 187 ? -12.398 -10.056 1.135 1.00 93.44 187 LYS A CA 1
ATOM 1431 C C . LYS A 1 187 ? -11.193 -10.952 0.872 1.00 93.44 187 LYS A C 1
ATOM 1433 O O . LYS A 1 187 ? -10.740 -11.743 1.695 1.00 93.44 187 LYS A O 1
ATOM 1438 N N . ILE A 1 188 ? -10.634 -10.771 -0.316 1.00 94.94 188 ILE A N 1
ATOM 1439 C CA . ILE A 1 188 ? -9.516 -11.515 -0.881 1.00 94.94 188 ILE A CA 1
ATOM 1440 C C . ILE A 1 188 ? -8.389 -10.528 -1.171 1.00 94.94 188 ILE A C 1
ATOM 1442 O O . ILE A 1 188 ? -8.601 -9.479 -1.779 1.00 94.94 188 ILE A O 1
ATOM 1446 N N . ILE A 1 189 ? -7.168 -10.877 -0.767 1.00 95.75 189 ILE A N 1
ATOM 1447 C CA . ILE A 1 189 ? -5.965 -10.146 -1.169 1.00 95.75 189 ILE A CA 1
ATOM 1448 C C . ILE A 1 189 ? -5.332 -10.843 -2.368 1.00 95.75 189 ILE A C 1
ATOM 1450 O O . ILE A 1 189 ? -4.979 -12.020 -2.313 1.00 95.75 189 ILE A O 1
ATOM 1454 N N . VAL A 1 190 ? -5.136 -10.076 -3.433 1.00 97.31 190 VAL A N 1
ATOM 1455 C CA . VAL A 1 190 ? -4.482 -10.501 -4.673 1.00 97.31 190 VAL A CA 1
ATOM 1456 C C . VAL A 1 190 ? -3.159 -9.752 -4.751 1.00 97.31 190 VAL A C 1
ATOM 1458 O O . VAL A 1 190 ? -3.153 -8.537 -4.588 1.00 97.31 190 VAL A O 1
ATOM 1461 N N . THR A 1 191 ? -2.020 -10.421 -4.937 1.00 97.25 191 THR A N 1
ATOM 1462 C CA . THR A 1 191 ? -0.713 -9.737 -4.913 1.00 97.25 191 THR A CA 1
ATOM 1463 C C . THR A 1 191 ? 0.313 -10.374 -5.841 1.00 97.25 191 THR A C 1
ATOM 1465 O O . THR A 1 191 ? 0.359 -11.592 -5.992 1.00 97.25 191 THR A O 1
ATOM 1468 N N . THR A 1 192 ? 1.172 -9.545 -6.441 1.00 95.69 192 THR A N 1
ATOM 1469 C CA . THR A 1 192 ? 2.338 -9.990 -7.226 1.00 95.69 192 THR A CA 1
ATOM 1470 C C . THR A 1 192 ? 3.567 -10.265 -6.353 1.00 95.69 192 THR A C 1
ATOM 1472 O O . THR A 1 192 ? 4.552 -10.840 -6.815 1.00 95.69 192 THR A O 1
ATOM 1475 N N . GLY A 1 193 ? 3.546 -9.836 -5.087 1.00 90.81 193 GLY A N 1
ATOM 1476 C CA . GLY A 1 193 ? 4.636 -10.047 -4.140 1.00 90.81 193 GLY A CA 1
ATOM 1477 C C . GLY A 1 193 ? 4.677 -11.472 -3.581 1.00 90.81 193 GLY A C 1
ATOM 1478 O O . GLY A 1 193 ? 3.677 -12.180 -3.523 1.00 90.81 193 GLY A O 1
ATOM 1479 N N . ARG A 1 194 ? 5.847 -11.891 -3.086 1.00 91.31 194 ARG A N 1
ATOM 1480 C CA . ARG A 1 194 ? 5.957 -13.128 -2.298 1.00 91.31 194 ARG A CA 1
ATOM 1481 C C . ARG A 1 194 ? 5.133 -13.017 -1.013 1.00 91.31 194 ARG A C 1
ATOM 1483 O O . ARG A 1 194 ? 5.297 -12.054 -0.263 1.00 91.31 194 ARG A O 1
ATOM 1490 N N . VAL A 1 195 ? 4.354 -14.054 -0.718 1.00 89.75 195 VAL A N 1
ATOM 1491 C CA . VAL A 1 195 ? 3.581 -14.184 0.524 1.00 89.75 195 VAL A CA 1
ATOM 1492 C C . VAL A 1 195 ? 4.504 -14.673 1.647 1.00 89.75 195 VAL A C 1
ATOM 1494 O O . VAL A 1 195 ? 4.684 -15.872 1.844 1.00 89.75 195 VAL A O 1
ATOM 1497 N N . SER A 1 196 ? 5.170 -13.741 2.335 1.00 87.38 196 SER A N 1
ATOM 1498 C CA . SER A 1 196 ? 5.994 -14.039 3.518 1.00 87.38 196 SER A CA 1
ATOM 1499 C C . SER A 1 196 ? 5.161 -14.070 4.805 1.00 87.38 196 SER A C 1
ATOM 1501 O O . SER A 1 196 ? 4.010 -13.630 4.818 1.00 87.38 196 SER A O 1
ATOM 1503 N N . SER A 1 197 ? 5.742 -14.554 5.907 1.00 83.00 197 SER A N 1
ATOM 1504 C CA . SER A 1 197 ? 5.100 -14.571 7.231 1.00 83.00 197 SER A CA 1
ATOM 1505 C C . SER A 1 197 ? 4.651 -13.181 7.682 1.00 83.00 197 SER A C 1
ATOM 1507 O O . SER A 1 197 ? 3.602 -13.050 8.310 1.00 83.00 197 SER A O 1
ATOM 1509 N N . GLU A 1 198 ? 5.393 -12.127 7.336 1.00 82.00 198 GLU A N 1
ATOM 1510 C CA . GLU A 1 198 ? 5.018 -10.748 7.646 1.00 82.00 198 GLU A CA 1
ATOM 1511 C C . GLU A 1 198 ? 3.758 -10.336 6.886 1.00 82.00 198 GLU A C 1
ATOM 1513 O O . GLU A 1 198 ? 2.839 -9.808 7.504 1.00 82.00 198 GLU A O 1
ATOM 1518 N N . ILE A 1 199 ? 3.681 -10.619 5.580 1.00 87.88 199 ILE A N 1
ATOM 1519 C CA . ILE A 1 199 ? 2.494 -10.335 4.757 1.00 87.88 199 ILE A CA 1
ATOM 1520 C C . ILE A 1 199 ? 1.276 -11.069 5.320 1.00 87.88 199 ILE A C 1
ATOM 1522 O O . ILE A 1 199 ? 0.241 -10.447 5.551 1.00 87.88 199 ILE A O 1
ATOM 1526 N N . VAL A 1 200 ? 1.423 -12.362 5.627 1.00 87.12 200 VAL A N 1
ATOM 1527 C CA . VAL A 1 200 ? 0.355 -13.156 6.250 1.00 87.12 200 VAL A CA 1
ATOM 1528 C C . VAL A 1 200 ? -0.061 -12.550 7.589 1.00 87.12 200 VAL A C 1
ATOM 1530 O O . VAL A 1 200 ? -1.247 -12.404 7.840 1.00 87.12 200 VAL A O 1
ATOM 1533 N N . THR A 1 201 ? 0.883 -12.125 8.430 1.00 83.12 201 THR A N 1
ATOM 1534 C CA . THR A 1 201 ? 0.577 -11.518 9.737 1.00 83.12 201 THR A CA 1
ATOM 1535 C C . THR A 1 201 ? -0.192 -10.202 9.603 1.00 83.12 201 THR A C 1
ATOM 1537 O O . THR A 1 201 ? -1.067 -9.931 10.423 1.00 83.12 201 THR A O 1
ATOM 1540 N N . LYS A 1 202 ? 0.097 -9.388 8.576 1.00 85.25 202 LYS A N 1
ATOM 1541 C CA . LYS A 1 202 ? -0.640 -8.140 8.312 1.00 85.25 202 LYS A CA 1
ATOM 1542 C C . LYS A 1 202 ? -2.100 -8.392 7.936 1.00 85.25 202 LYS A C 1
ATOM 1544 O O . LYS A 1 202 ? -2.958 -7.619 8.345 1.00 85.25 202 LYS A O 1
ATOM 1549 N N . VAL A 1 203 ? -2.359 -9.466 7.190 1.00 85.81 203 VAL A N 1
ATOM 1550 C CA . VAL A 1 203 ? -3.702 -9.836 6.719 1.00 85.81 203 VAL A CA 1
ATOM 1551 C C . VAL A 1 203 ? -4.455 -10.638 7.787 1.00 85.81 203 VAL A C 1
ATOM 1553 O O . VAL A 1 203 ? -5.508 -10.226 8.260 1.00 85.81 203 VAL A O 1
ATOM 1556 N N . TRP A 1 204 ? -3.891 -11.763 8.230 1.00 76.12 204 TRP A N 1
ATOM 1557 C CA . TRP A 1 204 ? -4.543 -12.695 9.150 1.00 76.12 204 TRP A CA 1
ATOM 1558 C C . TRP A 1 204 ? -4.583 -12.191 10.591 1.00 76.12 204 TRP A C 1
ATOM 1560 O O . TRP A 1 204 ? -5.613 -12.309 11.250 1.00 76.12 204 TRP A O 1
ATOM 1570 N N . GLY A 1 205 ? -3.514 -11.559 11.089 1.00 63.88 205 GLY A N 1
ATOM 1571 C CA . GLY A 1 205 ? -3.455 -11.092 12.481 1.00 63.88 205 GLY A CA 1
ATOM 1572 C C . GLY A 1 205 ? -4.559 -10.100 12.856 1.00 63.88 205 GLY A C 1
ATOM 1573 O O . GLY A 1 205 ? -4.721 -9.787 14.033 1.00 63.88 205 GLY A O 1
ATOM 1574 N N . ARG A 1 206 ? -5.314 -9.615 11.864 1.00 61.69 206 ARG A N 1
ATOM 1575 C CA . ARG A 1 206 ? -6.420 -8.675 12.008 1.00 61.69 206 ARG A CA 1
ATOM 1576 C C . ARG A 1 206 ? -7.763 -9.193 11.487 1.00 61.69 206 ARG A C 1
ATOM 1578 O O . ARG A 1 206 ? -8.756 -8.518 11.724 1.00 61.69 206 ARG A O 1
ATOM 1585 N N . ALA A 1 207 ? -7.839 -10.390 10.906 1.00 51.75 207 ALA A N 1
ATOM 1586 C CA . ALA A 1 207 ? -9.116 -11.006 10.528 1.00 51.75 207 ALA A CA 1
ATOM 1587 C C . ALA A 1 207 ? -10.005 -11.320 11.755 1.00 51.75 207 ALA A C 1
ATOM 1589 O O . ALA A 1 207 ? -11.224 -11.237 11.678 1.00 51.75 207 ALA A O 1
ATOM 1590 N N . ASN A 1 208 ? -9.402 -11.551 12.928 1.00 40.44 208 ASN A N 1
ATOM 1591 C CA . ASN A 1 208 ? -10.127 -11.725 14.197 1.00 40.44 208 ASN A CA 1
ATOM 1592 C C . ASN A 1 208 ? -10.593 -10.403 14.845 1.00 40.44 208 ASN A C 1
ATOM 1594 O O . ASN A 1 208 ? -11.117 -10.433 15.956 1.00 40.44 208 ASN A O 1
ATOM 1598 N N . SER A 1 209 ? -10.379 -9.245 14.205 1.00 41.50 209 SER A N 1
ATOM 1599 C CA . SER A 1 209 ? -10.812 -7.947 14.755 1.00 41.50 209 SER A CA 1
ATOM 1600 C C . SER A 1 209 ? -12.290 -7.645 14.500 1.00 41.50 209 SER A C 1
ATOM 1602 O 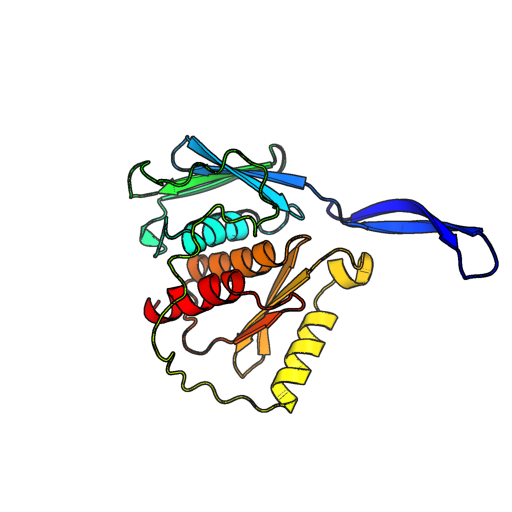O . SER A 1 209 ? -12.780 -6.678 15.071 1.00 41.50 209 SER A O 1
ATOM 1604 N N . GLY A 1 210 ? -12.982 -8.428 13.658 1.00 36.25 210 GLY A N 1
ATOM 1605 C CA . GLY A 1 210 ? -14.417 -8.257 13.394 1.00 36.25 210 GLY A CA 1
ATOM 1606 C C . GLY A 1 210 ? -14.828 -6.835 12.986 1.00 36.25 210 GLY A C 1
ATOM 1607 O O . GLY A 1 210 ? -15.901 -6.395 13.391 1.00 36.25 210 GLY A O 1
ATOM 1608 N N . LEU A 1 211 ? -13.952 -6.126 12.260 1.00 31.89 211 LEU A N 1
ATOM 1609 C CA . LEU A 1 211 ? -14.146 -4.788 11.692 1.00 31.89 211 LEU A CA 1
ATOM 1610 C C . LEU A 1 211 ? -13.395 -4.677 10.361 1.00 31.89 211 LEU A C 1
ATOM 1612 O O . LEU A 1 211 ? -12.144 -4.845 10.370 1.00 31.89 211 LEU A O 1
#

Secondary structure (DSSP, 8-state):
--EEEEEEEEE-SS-EEEEEEEEEPPEEEEEEETTEEEEEEEE-S-SHHHHHHHHHHHTTS--SGGGEEEEEEETTTTEEEEEESS-S--S----SEE-S----S-GGG---S---------HHHHHHHHHHHHHH-HHHHHHS--EEEEEEETTEEEEEEEESSHHHHHHHHHHHHHHTT---TT-EEEESS---HHHHHHHHTTGGG--

Organism: NCBI:txid412755

Sequence (211 aa):
MTIERFDVRIYDGKKLSRVAADIIREVTVEIILNNRKIITIACTGNHLKELAVGFLRSEGVIETLEDLKKVVVSHEEGRVDIFTKKGDKPSISMKTIASSGSRGDRMDKIPSGVLESEIAISSHHVLNLMEDLLKSSNLHSATHGTHCSALADVNGILVSREDIGRHNTIDMLGGYSLLEEIDCSDKIIVTTGRVSSEIVTKVWGRANSGL

Radius of gyration: 18.39 Å; chains: 1; bounding box: 42×40×54 Å

pLDDT: mean 86.57, std 15.64, range [31.89, 98.25]